Protein AF-A0A101P1C8-F1 (afdb_monomer)

pLDDT: mean 73.54, std 20.53, range [28.03, 95.31]

Sequence (196 aa):
MNGFVVVRLLGGAADAVAPPPSYRRLQDADPVLRLSMGPTPDGDDVVAEAGPVRRGRGPDRDVPGPATDEHFTADAEACFGRRLACADVLYARRPRSLAAAVRWLAEVRARQPACGLAAAPVADGGWLAVSGSTRGATSTVLAAAVPPDQPLLASCLHAWVVCGYSLAELEHVRPAGGGVMAAVPLAPGGGRPRGW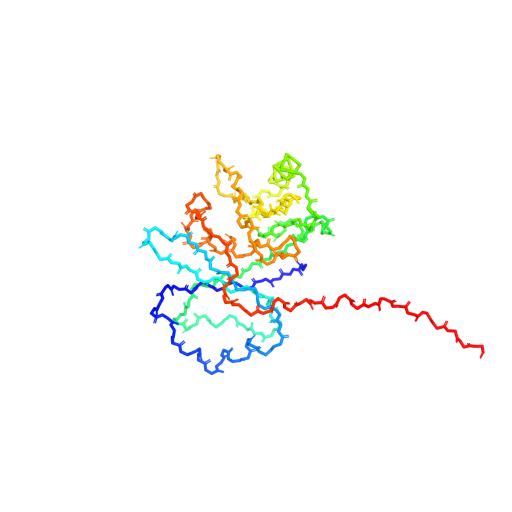

Solvent-accessible surface area (backbone atoms only — not comparable to full-atom values): 11580 Å² total; per-residue (Å²): 125,70,44,50,36,36,28,37,45,41,65,57,87,78,69,78,60,77,73,58,84,85,46,61,68,66,71,69,82,68,86,61,49,41,30,36,36,21,47,46,100,88,66,40,48,30,40,31,41,24,35,73,62,64,90,91,64,76,82,78,83,86,59,97,66,65,60,68,39,77,45,33,33,28,39,64,85,79,51,61,68,70,64,51,69,64,15,36,30,35,31,45,68,68,59,30,51,64,72,56,39,56,52,47,52,53,51,50,47,73,75,36,70,72,25,46,23,39,28,32,17,27,61,94,51,11,31,37,40,38,60,50,80,61,94,80,64,65,73,44,83,41,32,64,72,41,67,53,85,50,72,57,54,50,50,42,56,39,40,45,43,74,74,71,46,60,77,86,60,50,76,46,38,35,69,54,65,97,66,78,80,78,74,76,75,78,74,82,77,80,84,77,93,84,81,135

Foldseek 3Di:
DWAKKKKFKDWPDPPPPDPPPVCVVVVPDDDWFWKFWDDFPVGTTIIMTMDHDDPPDDPPVPDPGTQMDIFTEDAPVPDDDPSLQRGLEYEHQDAAAPVVQVVVQVVSCVVHLNHQKYKYAHPQAAMWMFGNDDDPTDTDGAARADDSRDSCVRVSVSSCVVVPTDPVRIPHIHGDDPDDDPPPPPPPDDDDDDDD

Radius of gyration: 17.71 Å; Cα contacts (8 Å, |Δi|>4): 358; chains: 1; bounding box: 67×38×44 Å

Secondary structure (DSSP, 8-state):
--EEEEEEEE-TTTT-PPPPTTTHHHHSSS--EEEEEE--TTS--EEEEEEEPPTT----TTS--S-EEEEEEEETTT--THHHHT-SEEE--S-B-HHHHHHHHHHHHHH-TT-SEEEEEBTTSSEEEEESSSTT---EEE-TTS-TT-THHHHHHHHHHHTT--TTS--EEEESSS--------PPP-------

Nearest PDB structures (foldseek):
  6whj-assembly1_B  TM=6.113E-01  e=3.132E-01  Giardia lamblia ATCC 50803
  3b1q-assembly2_D  TM=4.523E-01  e=4.498E-01  Burkholderia thailandensis E264
  2go8-assembly1_A-2  TM=3.402E-01  e=1.332E+00  Bacillus subtilis
  3pht-assembly1_B-2  TM=4.047E-01  e=3.496E+00  Helicobacter pylori
  2zho-assembly2_C  TM=3.792E-01  e=6.390E+00  Thermus thermophilus

Mean predicted aligned error: 11.51 Å

Organism: NCBI:txid67386

Structure (mmCIF, N/CA/C/O backbone):
data_AF-A0A101P1C8-F1
#
_entry.id   AF-A0A101P1C8-F1
#
loop_
_atom_site.group_PDB
_atom_site.id
_atom_site.type_symbol
_atom_site.label_atom_id
_atom_site.label_alt_id
_atom_site.label_comp_id
_atom_site.label_asym_id
_atom_site.label_entity_id
_atom_site.label_seq_id
_atom_site.pdbx_PDB_ins_code
_atom_site.Cartn_x
_atom_site.Cartn_y
_atom_site.Cartn_z
_atom_site.occupancy
_atom_site.B_iso_or_equiv
_atom_site.auth_seq_id
_atom_site.auth_comp_id
_atom_site.auth_asym_id
_atom_site.auth_atom_id
_atom_site.pdbx_PDB_model_num
ATOM 1 N N . MET A 1 1 ? -10.469 -5.599 -0.872 1.00 74.75 1 MET A N 1
ATOM 2 C CA . MET A 1 1 ? -10.040 -6.833 -1.548 1.00 74.75 1 MET A CA 1
ATOM 3 C C . MET A 1 1 ? -9.112 -7.589 -0.608 1.00 74.75 1 MET A C 1
ATOM 5 O O . MET A 1 1 ? -8.094 -7.038 -0.242 1.00 74.75 1 MET A O 1
ATOM 9 N N . ASN A 1 2 ? -9.450 -8.818 -0.213 1.00 85.38 2 ASN A N 1
ATOM 10 C CA . ASN A 1 2 ? -8.544 -9.680 0.558 1.00 85.38 2 ASN A CA 1
ATOM 11 C C . ASN A 1 2 ? -8.161 -10.866 -0.323 1.00 85.38 2 ASN A C 1
ATOM 13 O O . ASN A 1 2 ? -9.065 -11.490 -0.885 1.00 85.38 2 ASN A O 1
ATOM 17 N N . GLY A 1 3 ? -6.880 -11.197 -0.438 1.00 88.25 3 GLY A N 1
ATOM 18 C CA . GLY A 1 3 ? -6.452 -12.289 -1.309 1.00 88.25 3 GLY A CA 1
ATOM 19 C C . GLY A 1 3 ? -5.034 -12.140 -1.832 1.00 88.25 3 GLY A C 1
ATOM 20 O O . GLY A 1 3 ? -4.309 -11.235 -1.438 1.00 88.25 3 GLY A O 1
ATOM 21 N N . PHE A 1 4 ? -4.664 -13.042 -2.735 1.00 87.12 4 PHE A N 1
ATOM 22 C CA . PHE A 1 4 ? -3.403 -12.951 -3.456 1.00 87.12 4 PHE A CA 1
ATOM 23 C C . PHE A 1 4 ? -3.494 -11.894 -4.554 1.00 87.12 4 PHE A C 1
ATOM 25 O O . PHE A 1 4 ? -4.459 -11.868 -5.327 1.00 87.12 4 PHE A O 1
ATOM 32 N N . VAL A 1 5 ? -2.483 -11.038 -4.606 1.00 86.06 5 VAL A N 1
ATOM 33 C CA . VAL A 1 5 ? -2.289 -10.011 -5.625 1.00 86.06 5 VAL A CA 1
ATOM 34 C C . VAL A 1 5 ? -0.9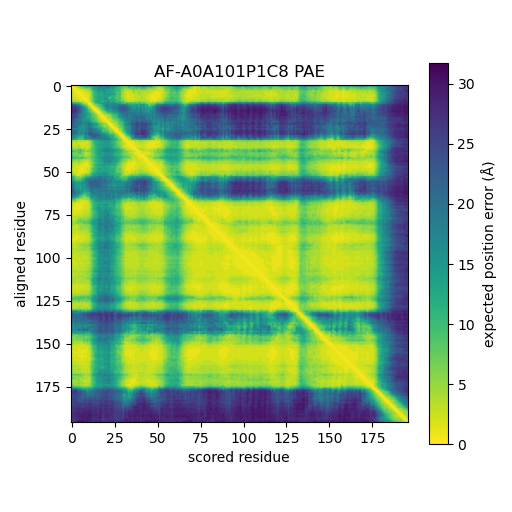78 -10.307 -6.330 1.00 86.06 5 VAL A C 1
ATOM 36 O O . VAL A 1 5 ? -0.010 -10.710 -5.693 1.00 86.06 5 VAL A O 1
ATOM 39 N N . VAL A 1 6 ? -0.973 -10.112 -7.644 1.00 86.25 6 VAL A N 1
ATOM 40 C CA . VAL A 1 6 ? 0.247 -10.076 -8.443 1.00 86.25 6 VAL A CA 1
ATOM 41 C C . VAL A 1 6 ? 0.485 -8.648 -8.889 1.00 86.25 6 VAL A C 1
ATOM 43 O O . VAL A 1 6 ? -0.435 -7.974 -9.366 1.00 86.25 6 VAL A O 1
ATOM 46 N N . VAL A 1 7 ? 1.727 -8.206 -8.739 1.00 85.25 7 VAL A N 1
ATOM 47 C CA . VAL A 1 7 ? 2.208 -6.916 -9.215 1.00 85.25 7 VAL A CA 1
ATOM 48 C C . VAL A 1 7 ? 3.355 -7.130 -10.182 1.00 85.25 7 VAL A C 1
ATOM 50 O O . VAL A 1 7 ? 4.226 -7.966 -9.958 1.00 85.25 7 VAL A O 1
ATOM 53 N N . ARG A 1 8 ? 3.350 -6.372 -11.275 1.00 84.44 8 ARG A N 1
ATOM 54 C CA . ARG A 1 8 ? 4.397 -6.402 -12.296 1.00 84.44 8 ARG A CA 1
ATOM 55 C C . ARG A 1 8 ? 5.006 -5.020 -12.421 1.00 84.44 8 ARG A C 1
ATOM 57 O O . ARG A 1 8 ? 4.263 -4.060 -12.613 1.00 84.44 8 ARG A O 1
ATOM 64 N N . LEU A 1 9 ? 6.327 -4.931 -12.316 1.00 82.94 9 LEU A N 1
ATOM 65 C CA . LEU A 1 9 ? 7.071 -3.688 -12.502 1.00 82.94 9 LEU A CA 1
ATOM 66 C C . LEU A 1 9 ? 7.690 -3.660 -13.901 1.00 82.94 9 LEU A C 1
ATOM 68 O O . LEU A 1 9 ? 8.476 -4.537 -14.251 1.00 82.94 9 LEU A O 1
ATOM 72 N N . LEU A 1 10 ? 7.316 -2.668 -14.705 1.00 83.12 10 LEU A N 1
ATOM 73 C CA . LEU A 1 10 ? 7.815 -2.461 -16.065 1.00 83.12 10 LEU A CA 1
ATOM 74 C C . LEU A 1 10 ? 8.813 -1.294 -16.060 1.00 83.12 10 LEU A C 1
ATOM 76 O O . LEU A 1 10 ? 8.458 -0.205 -15.602 1.00 83.12 10 LEU A O 1
ATOM 80 N N . GLY A 1 11 ? 10.036 -1.520 -16.551 1.00 75.06 11 GLY A N 1
ATOM 81 C CA . GLY A 1 11 ? 11.077 -0.490 -16.667 1.00 75.06 11 GLY A CA 1
ATOM 82 C C . GLY A 1 11 ? 10.821 0.511 -17.804 1.00 75.06 11 GLY A C 1
ATOM 83 O O . GLY A 1 11 ? 10.074 0.225 -18.744 1.00 75.06 11 GLY A O 1
ATOM 84 N N . GLY A 1 12 ? 11.432 1.697 -17.706 1.00 58.12 12 GLY A N 1
ATOM 85 C CA . GLY A 1 12 ? 11.262 2.820 -18.632 1.00 58.12 12 GLY A CA 1
ATOM 86 C C . GLY A 1 12 ? 11.572 2.497 -20.103 1.00 58.12 12 GLY A C 1
ATOM 87 O O . GLY A 1 12 ? 12.558 1.841 -20.415 1.00 58.12 12 GLY A O 1
ATOM 88 N N . ALA A 1 13 ? 10.695 2.990 -20.993 1.00 43.25 13 ALA A N 1
ATOM 89 C CA . ALA A 1 13 ? 10.713 3.087 -22.469 1.00 43.25 13 ALA A CA 1
ATOM 90 C C . ALA A 1 13 ? 11.111 1.873 -23.350 1.00 43.25 13 ALA A C 1
ATOM 92 O O . ALA A 1 13 ? 10.578 1.758 -24.455 1.00 43.25 13 ALA A O 1
ATOM 93 N N . ALA A 1 14 ? 11.994 0.970 -22.924 1.00 41.88 14 ALA A N 1
ATOM 94 C CA . ALA A 1 14 ? 12.541 -0.102 -23.761 1.00 41.88 14 ALA A CA 1
ATOM 95 C C . ALA A 1 14 ? 11.695 -1.390 -23.769 1.00 41.88 14 ALA A C 1
ATOM 97 O O . ALA A 1 14 ? 11.756 -2.149 -24.734 1.00 41.88 14 ALA A O 1
ATOM 98 N N . ASP A 1 15 ? 10.833 -1.593 -22.768 1.00 43.19 15 ASP A N 1
ATOM 99 C CA . ASP A 1 15 ? 9.991 -2.793 -22.646 1.00 43.19 15 ASP A CA 1
ATOM 100 C C . ASP A 1 15 ? 8.553 -2.593 -23.152 1.00 43.19 15 ASP A C 1
ATOM 102 O O . ASP A 1 15 ? 7.635 -3.340 -22.807 1.00 43.19 15 ASP A O 1
ATOM 106 N N . ALA A 1 16 ? 8.343 -1.647 -24.074 1.00 41.09 16 ALA A N 1
ATOM 107 C CA . ALA A 1 16 ? 7.135 -1.594 -24.904 1.00 41.09 16 ALA A CA 1
ATOM 108 C C . ALA A 1 16 ? 7.089 -2.732 -25.954 1.00 41.09 16 ALA A C 1
ATOM 110 O O . ALA A 1 16 ? 6.515 -2.580 -27.034 1.00 41.09 16 ALA A O 1
ATOM 111 N N . VAL A 1 17 ? 7.696 -3.886 -25.660 1.00 42.62 17 VAL A N 1
ATOM 112 C CA . VAL A 1 17 ? 7.515 -5.108 -26.438 1.00 42.62 17 VAL A CA 1
ATOM 113 C C . VAL A 1 17 ? 6.076 -5.553 -26.222 1.00 42.62 17 VAL A C 1
ATOM 115 O O . VAL A 1 17 ? 5.630 -5.754 -25.091 1.00 42.62 17 VAL A O 1
ATOM 118 N N . ALA A 1 18 ? 5.329 -5.667 -27.323 1.00 45.31 18 ALA A N 1
ATOM 119 C CA . ALA A 1 18 ? 3.959 -6.149 -27.295 1.00 45.31 18 ALA A CA 1
ATOM 120 C C . ALA A 1 18 ? 3.892 -7.427 -26.439 1.00 45.31 18 ALA A C 1
ATOM 122 O O . ALA A 1 18 ? 4.680 -8.352 -26.660 1.00 45.31 18 ALA A O 1
ATOM 123 N N . PRO A 1 19 ? 2.990 -7.484 -25.449 1.00 44.50 19 PRO A N 1
ATOM 124 C CA . PRO A 1 19 ? 2.979 -8.585 -24.506 1.00 44.50 19 PRO A CA 1
ATOM 125 C C . PRO A 1 19 ? 2.738 -9.907 -25.267 1.00 44.50 19 PRO A C 1
ATOM 127 O O . PRO A 1 19 ? 1.906 -9.930 -26.182 1.00 44.50 19 PRO A O 1
ATOM 130 N N . PRO A 1 20 ? 3.452 -11.005 -24.946 1.00 40.94 20 PRO A N 1
ATOM 131 C CA . PRO A 1 20 ? 3.346 -12.256 -25.698 1.00 40.94 20 PRO A CA 1
ATOM 132 C C . PRO A 1 20 ? 1.894 -12.770 -25.716 1.00 40.94 20 PRO A C 1
ATOM 134 O O . PRO A 1 20 ? 1.126 -12.468 -24.812 1.00 40.94 20 PRO A O 1
ATOM 137 N N . PRO A 1 21 ? 1.448 -13.562 -26.705 1.00 41.53 21 PRO A N 1
ATOM 138 C CA . PRO A 1 21 ? 0.030 -13.929 -26.857 1.00 41.53 21 PRO A CA 1
ATOM 139 C C . PRO A 1 21 ? -0.611 -14.627 -25.635 1.00 41.53 21 PRO A C 1
ATOM 141 O O . PRO A 1 21 ? -1.834 -14.619 -25.482 1.00 41.53 21 PRO A O 1
ATOM 144 N N . SER A 1 22 ? 0.189 -15.178 -24.716 1.00 43.88 22 SER A N 1
ATOM 145 C CA . SER A 1 22 ? -0.252 -15.690 -23.410 1.00 43.88 22 SER A CA 1
ATOM 146 C C . SER A 1 22 ? -0.662 -14.593 -22.404 1.00 43.88 22 SER A C 1
ATOM 148 O O . SER A 1 22 ? -1.289 -14.908 -21.392 1.00 43.88 22 SER A O 1
ATOM 150 N N . TYR A 1 23 ? -0.362 -13.320 -22.669 1.00 41.53 23 TYR A N 1
ATOM 151 C CA . TYR A 1 23 ? -0.661 -12.153 -21.828 1.00 41.53 23 TYR A CA 1
ATOM 152 C C . TYR A 1 23 ? -1.970 -11.445 -22.161 1.00 41.53 23 TYR A C 1
ATOM 154 O O . TYR A 1 23 ? -2.545 -10.797 -21.288 1.00 41.53 23 TYR A O 1
ATOM 162 N N . ARG A 1 24 ? -2.477 -11.576 -23.392 1.00 46.12 24 ARG A N 1
ATOM 163 C CA . ARG A 1 24 ? -3.749 -10.947 -23.791 1.00 46.12 24 ARG A CA 1
ATOM 164 C C . ARG A 1 24 ? -4.920 -11.399 -22.901 1.00 46.12 24 ARG A C 1
ATOM 166 O O . ARG A 1 24 ? -5.884 -10.675 -22.732 1.00 46.12 24 ARG A O 1
ATOM 173 N N . ARG A 1 25 ? -4.775 -12.548 -22.227 1.00 45.78 25 ARG A N 1
ATOM 174 C CA . ARG A 1 25 ? -5.761 -13.115 -21.289 1.00 45.78 25 ARG A CA 1
ATOM 175 C C . ARG A 1 25 ? -5.729 -12.536 -19.866 1.00 45.78 25 ARG A C 1
ATOM 177 O O . ARG A 1 25 ? -6.608 -12.874 -19.078 1.00 45.78 25 ARG A O 1
ATOM 184 N N . LEU A 1 26 ? -4.738 -11.705 -19.517 1.00 43.91 26 LEU A N 1
ATOM 185 C CA . LEU A 1 26 ? -4.775 -10.876 -18.298 1.00 43.91 26 LEU A CA 1
ATOM 186 C C . LEU A 1 26 ? -5.582 -9.587 -18.523 1.00 43.91 26 LEU A C 1
ATOM 188 O O . LEU A 1 26 ? -6.145 -9.058 -17.573 1.00 43.91 26 LEU A O 1
ATOM 192 N N . GLN A 1 27 ? -5.658 -9.109 -19.771 1.00 45.69 27 GLN A N 1
ATOM 193 C CA . GLN A 1 27 ? -6.418 -7.910 -20.149 1.00 45.69 27 GLN A CA 1
ATOM 194 C C . GLN A 1 27 ? -7.929 -8.158 -20.217 1.00 45.69 27 GLN A C 1
ATOM 196 O O . GLN A 1 27 ? -8.712 -7.218 -20.092 1.00 45.69 27 GLN A O 1
ATOM 201 N N . ASP A 1 28 ? -8.350 -9.414 -20.348 1.00 42.81 28 ASP A N 1
ATOM 202 C CA . ASP A 1 28 ? -9.763 -9.760 -20.367 1.00 42.81 28 ASP A CA 1
ATOM 203 C C . ASP A 1 28 ? -10.319 -9.825 -18.928 1.00 42.81 28 ASP A C 1
ATOM 205 O O . ASP A 1 28 ? -10.306 -10.865 -18.259 1.00 42.81 28 ASP A O 1
ATOM 209 N N . ALA A 1 29 ? -10.823 -8.664 -18.490 1.00 47.09 29 ALA A N 1
ATOM 210 C CA . ALA A 1 29 ? -11.954 -8.469 -17.572 1.00 47.09 29 ALA A CA 1
ATOM 211 C C . ALA A 1 29 ? -11.746 -8.368 -16.039 1.00 47.09 29 ALA A C 1
ATOM 213 O O . ALA A 1 29 ? -12.656 -8.745 -15.311 1.00 47.09 29 ALA A O 1
ATOM 214 N N . ASP A 1 30 ? -10.655 -7.794 -15.514 1.00 49.88 30 ASP A N 1
ATOM 215 C CA . ASP A 1 30 ? -10.612 -7.344 -14.100 1.00 49.88 30 ASP A CA 1
ATOM 216 C C . ASP A 1 30 ? -9.802 -6.043 -13.922 1.00 49.88 30 ASP A C 1
ATOM 218 O O . ASP A 1 30 ? -8.878 -5.798 -14.701 1.00 49.88 30 ASP A O 1
ATOM 222 N N . PRO A 1 31 ? -10.127 -5.186 -12.928 1.00 56.47 31 PRO A N 1
ATOM 223 C CA . PRO A 1 31 ? -9.513 -3.869 -12.789 1.00 56.47 31 PRO A CA 1
ATOM 224 C C . PRO A 1 31 ? -8.055 -3.998 -12.343 1.00 56.47 31 PRO A C 1
ATOM 226 O O . PRO A 1 31 ? -7.753 -4.212 -11.168 1.00 56.47 31 PRO A O 1
ATOM 229 N N . VAL A 1 32 ? -7.149 -3.847 -13.304 1.00 72.69 32 VAL A N 1
ATOM 230 C CA . VAL A 1 32 ? -5.719 -3.686 -13.054 1.00 72.69 32 VAL A CA 1
ATOM 231 C C . VAL A 1 32 ? -5.472 -2.232 -12.663 1.00 72.69 32 VAL A C 1
ATOM 233 O O . VAL A 1 32 ? -5.786 -1.319 -13.428 1.00 72.69 32 VAL A O 1
ATOM 236 N N . LEU A 1 33 ? -4.903 -1.997 -11.480 1.00 84.62 33 LEU A N 1
ATOM 237 C CA . LEU A 1 33 ? -4.372 -0.678 -11.148 1.00 84.62 33 LEU A CA 1
ATOM 238 C C . LEU A 1 33 ? -3.028 -0.513 -11.848 1.00 84.62 33 LEU A C 1
ATOM 240 O O . LEU A 1 33 ? -2.134 -1.327 -11.631 1.00 84.62 33 LEU A O 1
ATOM 244 N N . ARG A 1 34 ? -2.873 0.549 -12.642 1.00 87.81 34 ARG A N 1
ATOM 245 C CA . ARG A 1 34 ? -1.588 0.921 -13.242 1.00 87.81 34 ARG A CA 1
ATOM 246 C C . ARG A 1 34 ? -1.094 2.226 -12.631 1.00 87.81 34 ARG A C 1
ATOM 248 O O . ARG A 1 34 ? -1.801 3.231 -12.702 1.00 87.81 34 ARG A O 1
ATOM 255 N N . LEU A 1 35 ? 0.095 2.216 -12.034 1.00 87.44 35 LEU A N 1
ATOM 256 C CA . LEU A 1 35 ? 0.721 3.391 -11.421 1.00 87.44 35 LEU A CA 1
ATOM 257 C C . LEU A 1 35 ? 2.088 3.657 -12.047 1.00 87.44 35 LEU A C 1
ATOM 259 O O . LEU A 1 35 ? 2.870 2.728 -12.201 1.00 87.44 35 LEU A O 1
ATOM 263 N N . SER A 1 36 ? 2.377 4.918 -12.358 1.00 88.94 36 SER A N 1
ATOM 264 C CA . SER A 1 36 ? 3.737 5.416 -12.595 1.00 88.94 36 SER A CA 1
ATOM 265 C C . SER A 1 36 ? 4.337 5.766 -11.239 1.00 88.94 36 SER A C 1
ATOM 267 O O . SER A 1 36 ? 3.726 6.539 -10.490 1.00 88.94 36 SER A O 1
ATOM 269 N N . MET A 1 37 ? 5.489 5.187 -10.926 1.00 88.50 37 MET A N 1
ATOM 270 C CA . MET A 1 37 ? 6.207 5.333 -9.662 1.00 88.50 37 MET A CA 1
ATOM 271 C C . MET A 1 37 ? 7.661 5.664 -9.970 1.00 88.50 37 MET A C 1
ATOM 273 O O . MET A 1 37 ? 8.266 4.997 -10.807 1.00 88.50 37 MET A O 1
ATOM 277 N N . GLY A 1 38 ? 8.214 6.683 -9.327 1.00 86.25 38 GLY A N 1
ATOM 278 C CA . GLY A 1 38 ? 9.595 7.051 -9.593 1.00 86.25 38 GLY A CA 1
ATOM 279 C C . GLY A 1 38 ? 10.030 8.378 -8.980 1.00 86.25 38 GLY A C 1
ATOM 280 O O . GLY A 1 38 ? 9.270 8.962 -8.196 1.00 86.25 38 GLY A O 1
ATOM 281 N N . PRO A 1 39 ? 11.243 8.825 -9.355 1.00 85.00 39 PRO A N 1
ATOM 282 C CA . PRO A 1 39 ? 12.208 8.071 -10.168 1.00 85.00 39 PRO A CA 1
ATOM 283 C C . PRO A 1 39 ? 12.850 6.908 -9.386 1.00 85.00 39 PRO A C 1
ATOM 285 O O . PRO A 1 39 ? 12.852 6.882 -8.157 1.00 85.00 39 PRO A O 1
ATOM 288 N N . THR A 1 40 ? 13.378 5.915 -10.098 1.00 81.81 40 THR A N 1
ATOM 289 C CA . THR A 1 40 ? 14.328 4.939 -9.542 1.00 81.81 40 THR A CA 1
ATOM 290 C C . THR A 1 40 ? 15.691 5.603 -9.305 1.00 81.81 40 THR A C 1
ATOM 292 O O . THR A 1 40 ? 15.929 6.707 -9.801 1.00 81.81 40 THR A O 1
ATOM 295 N N . PRO A 1 41 ? 16.638 4.939 -8.614 1.00 77.81 41 PRO A N 1
ATOM 296 C CA . PRO A 1 41 ? 18.011 5.440 -8.498 1.00 77.81 41 PRO A CA 1
ATOM 297 C C . PRO A 1 41 ? 18.705 5.715 -9.845 1.00 77.81 41 PRO A C 1
ATOM 299 O O . PRO A 1 41 ? 19.588 6.568 -9.908 1.00 77.81 41 PRO A O 1
ATOM 302 N N . ASP A 1 42 ? 18.281 5.039 -10.918 1.00 81.62 42 ASP A N 1
ATOM 303 C CA . ASP A 1 42 ? 18.791 5.238 -12.282 1.00 81.62 42 ASP A CA 1
ATOM 304 C C . ASP A 1 42 ? 18.110 6.413 -13.019 1.00 81.62 42 ASP A C 1
ATOM 306 O O . ASP A 1 42 ? 18.495 6.759 -14.134 1.00 81.62 42 ASP A O 1
ATOM 310 N N . GLY A 1 43 ? 17.123 7.064 -12.392 1.00 82.06 43 GLY A N 1
ATOM 311 C CA . GLY A 1 43 ? 16.402 8.220 -12.932 1.00 82.06 43 GLY A CA 1
ATOM 312 C C . GLY A 1 43 ? 15.150 7.880 -13.746 1.00 82.06 43 GLY A C 1
ATOM 313 O O . GLY A 1 43 ? 14.494 8.792 -14.249 1.00 82.06 43 GLY A O 1
ATOM 314 N N . ASP A 1 44 ? 14.797 6.599 -13.863 1.00 84.44 44 ASP A N 1
ATOM 315 C CA . ASP A 1 44 ? 13.668 6.135 -14.672 1.00 84.44 44 ASP A CA 1
ATOM 316 C C . ASP A 1 44 ? 12.367 6.003 -13.867 1.00 84.44 44 ASP A C 1
ATOM 318 O O . ASP A 1 44 ? 12.361 5.648 -12.689 1.00 84.44 44 ASP A O 1
ATOM 322 N N . ASP A 1 45 ? 11.231 6.217 -14.532 1.00 85.81 45 ASP A N 1
ATOM 323 C CA . ASP A 1 45 ? 9.914 5.852 -14.003 1.00 85.81 45 ASP A CA 1
ATOM 324 C C . ASP A 1 45 ? 9.650 4.353 -14.212 1.00 85.81 45 ASP A C 1
ATOM 326 O O . ASP A 1 45 ? 9.890 3.801 -15.289 1.00 85.81 45 ASP A O 1
ATOM 330 N N . VAL A 1 46 ? 9.052 3.713 -13.208 1.00 86.81 46 VAL A N 1
ATOM 331 C CA . VAL A 1 46 ? 8.549 2.337 -13.282 1.00 86.81 46 VAL A CA 1
ATOM 332 C C . VAL A 1 46 ? 7.031 2.352 -13.346 1.00 86.81 46 VAL A C 1
ATOM 334 O O . VAL A 1 46 ? 6.360 3.054 -12.585 1.00 86.81 46 VAL A O 1
ATOM 337 N N . VAL A 1 47 ? 6.466 1.520 -14.218 1.00 88.25 47 VAL A N 1
ATOM 338 C CA . VAL A 1 47 ? 5.021 1.275 -14.236 1.00 88.25 47 VAL A CA 1
ATOM 339 C C . VAL A 1 47 ? 4.713 0.008 -13.446 1.00 88.25 47 VAL A C 1
ATOM 341 O O . VAL A 1 47 ? 5.103 -1.084 -13.851 1.00 88.25 47 VAL A O 1
ATOM 344 N N . ALA A 1 48 ? 3.981 0.144 -12.340 1.00 88.31 48 ALA A N 1
ATOM 345 C CA . ALA A 1 48 ? 3.422 -0.984 -11.603 1.00 88.31 48 ALA A CA 1
ATOM 346 C C . ALA A 1 48 ? 2.020 -1.326 -12.098 1.00 88.31 48 ALA A C 1
ATOM 348 O O . ALA A 1 48 ? 1.137 -0.469 -12.112 1.00 88.31 48 ALA A O 1
ATOM 349 N N . GLU A 1 49 ? 1.801 -2.593 -12.434 1.00 87.94 49 GLU A N 1
ATOM 350 C CA . GLU A 1 49 ? 0.491 -3.155 -12.758 1.00 87.94 49 GLU A CA 1
ATOM 351 C C . GLU A 1 49 ? 0.081 -4.149 -11.676 1.00 87.94 49 GLU A C 1
ATOM 353 O O . GLU A 1 49 ? 0.723 -5.185 -11.532 1.00 87.94 49 GLU A O 1
ATOM 358 N N . ALA A 1 50 ? -0.984 -3.856 -10.931 1.00 87.88 50 ALA A N 1
ATOM 359 C CA . ALA A 1 50 ? -1.472 -4.704 -9.846 1.00 87.88 50 ALA A CA 1
ATOM 360 C C . ALA A 1 50 ? -2.865 -5.263 -10.143 1.00 87.88 50 ALA A C 1
ATOM 362 O O . ALA A 1 50 ? -3.765 -4.521 -10.540 1.00 87.88 50 ALA A O 1
ATOM 363 N N . GLY A 1 51 ? -3.065 -6.555 -9.882 1.00 85.12 51 GLY A N 1
ATOM 364 C CA . GLY A 1 51 ? -4.359 -7.224 -10.024 1.00 85.12 51 GLY A CA 1
ATOM 365 C C . GLY A 1 51 ? -4.456 -8.521 -9.208 1.00 85.12 51 GLY A C 1
ATOM 366 O O . GLY A 1 51 ? -3.445 -9.031 -8.725 1.00 85.12 51 GLY A O 1
ATOM 367 N N . PRO A 1 52 ? -5.667 -9.068 -9.010 1.00 81.50 52 PRO A N 1
ATOM 368 C CA . PRO A 1 52 ? -5.857 -10.299 -8.245 1.00 81.50 52 PRO A CA 1
ATOM 369 C C . PRO A 1 52 ? -5.277 -11.527 -8.965 1.00 81.50 52 PRO A C 1
ATOM 371 O O . PRO A 1 52 ? -5.375 -11.651 -10.188 1.00 81.50 52 PRO A O 1
ATOM 374 N N . VAL A 1 53 ? -4.750 -12.492 -8.203 1.00 76.31 53 VAL A N 1
ATOM 375 C CA . VAL A 1 53 ? -4.342 -13.797 -8.753 1.00 76.31 53 VAL A CA 1
ATOM 376 C C . VAL A 1 53 ? -5.574 -14.609 -9.147 1.00 76.31 53 VAL A C 1
ATOM 378 O O . VAL A 1 53 ? -6.436 -14.915 -8.317 1.00 76.31 53 VAL A O 1
ATOM 381 N N . ARG A 1 54 ? -5.646 -15.023 -10.417 1.00 66.19 54 ARG A N 1
ATOM 382 C CA . ARG A 1 54 ? -6.673 -15.961 -10.892 1.00 66.19 54 ARG A CA 1
ATOM 383 C C . ARG A 1 54 ? -6.292 -17.392 -10.511 1.00 66.19 54 ARG A C 1
ATOM 385 O O . ARG A 1 54 ? -5.226 -17.883 -10.877 1.00 66.19 54 ARG A O 1
ATOM 392 N N . ARG A 1 55 ? -7.189 -18.090 -9.806 1.00 50.44 55 ARG A N 1
ATOM 393 C CA . ARG A 1 55 ? -7.025 -19.522 -9.499 1.00 50.44 55 ARG A CA 1
ATOM 394 C C . ARG A 1 55 ? -6.926 -20.328 -10.800 1.00 50.44 55 ARG A C 1
ATOM 396 O O . ARG A 1 55 ? -7.772 -20.175 -11.673 1.00 50.44 55 ARG A O 1
ATOM 403 N N . GLY A 1 56 ? -5.928 -21.208 -10.893 1.00 48.22 56 GLY A N 1
ATOM 404 C CA . GLY A 1 56 ? -5.750 -22.135 -12.022 1.00 48.22 56 GLY A CA 1
ATOM 405 C C . GLY A 1 56 ? -4.624 -21.782 -12.996 1.00 48.22 56 GLY A C 1
ATOM 406 O O . GLY A 1 56 ? -4.402 -22.529 -13.944 1.00 48.22 56 GLY A O 1
ATOM 407 N N . ARG A 1 57 ? -3.885 -20.690 -12.764 1.00 48.94 57 ARG A N 1
ATOM 408 C CA . ARG A 1 57 ? -2.663 -20.376 -13.511 1.00 48.94 57 ARG A CA 1
ATOM 409 C C . ARG A 1 57 ? -1.460 -20.537 -12.588 1.00 48.94 57 ARG A C 1
ATOM 411 O O . ARG A 1 57 ? -1.352 -19.818 -11.602 1.00 48.94 57 ARG A O 1
ATOM 418 N N . GLY A 1 58 ? -0.608 -21.519 -12.873 1.00 46.22 58 GLY A N 1
ATOM 419 C CA . GLY A 1 58 ? 0.681 -21.646 -12.195 1.00 46.22 58 GLY A CA 1
ATOM 420 C C . GLY A 1 58 ? 1.602 -20.476 -12.563 1.00 46.22 58 GLY A C 1
ATOM 421 O O . GLY A 1 58 ? 1.392 -19.858 -13.612 1.00 46.22 58 GLY A O 1
ATOM 422 N N . PRO A 1 59 ? 2.599 -20.158 -11.724 1.00 46.81 59 PRO A N 1
ATOM 423 C CA . PRO A 1 59 ? 3.598 -19.159 -12.067 1.00 46.81 59 PRO A CA 1
ATOM 424 C C . PRO A 1 59 ? 4.343 -19.634 -13.317 1.00 46.81 59 PRO A C 1
ATOM 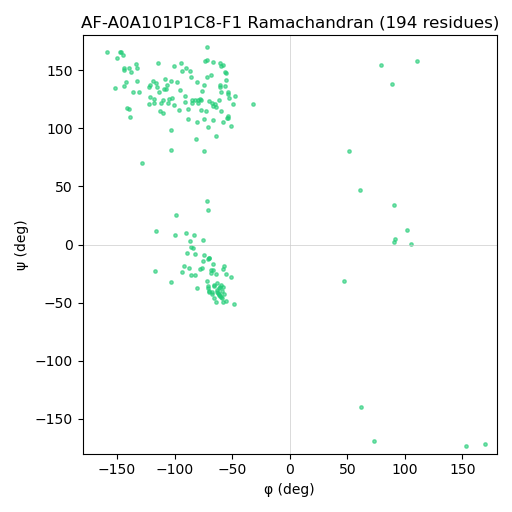426 O O . PRO A 1 59 ? 4.874 -20.745 -13.341 1.00 46.81 59 PRO A O 1
ATOM 429 N N . ASP A 1 60 ? 4.353 -18.809 -14.359 1.00 49.59 60 ASP A N 1
ATOM 430 C CA . ASP A 1 60 ? 5.146 -19.043 -15.566 1.00 49.59 60 ASP A CA 1
ATOM 431 C C . ASP A 1 60 ? 6.605 -18.726 -15.193 1.00 49.59 60 ASP A C 1
ATOM 433 O O . ASP A 1 60 ? 7.069 -17.598 -15.336 1.00 49.59 60 ASP A O 1
ATOM 437 N N . ARG A 1 61 ? 7.279 -19.683 -14.538 1.00 49.38 61 ARG A N 1
ATOM 438 C CA . ARG A 1 61 ? 8.599 -19.484 -13.906 1.00 49.38 61 ARG A CA 1
ATOM 439 C C . ARG A 1 61 ? 9.758 -19.394 -14.903 1.00 49.38 61 ARG A C 1
ATOM 441 O O . ARG A 1 61 ? 10.853 -19.028 -14.494 1.00 49.38 61 ARG A O 1
ATOM 448 N N . ASP A 1 62 ? 9.508 -19.676 -16.180 1.00 44.09 62 ASP A N 1
ATOM 449 C CA . ASP A 1 62 ? 10.562 -19.923 -17.171 1.00 44.09 62 ASP A CA 1
ATOM 450 C C . ASP A 1 62 ? 10.613 -18.895 -18.316 1.00 44.09 62 ASP A C 1
ATOM 452 O O . ASP A 1 62 ? 11.321 -19.099 -19.303 1.00 44.09 62 ASP A O 1
ATOM 456 N N . VAL A 1 63 ? 9.904 -17.766 -18.208 1.00 44.62 63 VAL A N 1
ATOM 457 C CA . VAL A 1 63 ? 10.003 -16.674 -19.191 1.00 44.62 63 VAL A CA 1
ATOM 458 C C . VAL A 1 63 ? 10.805 -15.522 -18.581 1.00 44.62 63 VAL A C 1
ATOM 460 O O . VAL A 1 63 ? 10.369 -14.984 -17.562 1.00 44.62 63 VAL A O 1
ATOM 463 N N . PRO A 1 64 ? 11.932 -15.092 -19.188 1.00 43.44 64 PRO A N 1
ATOM 464 C CA . PRO A 1 64 ? 12.556 -13.817 -18.856 1.00 43.44 64 PRO A CA 1
ATOM 465 C C . PRO A 1 64 ? 11.501 -12.724 -19.021 1.00 43.44 64 PRO A C 1
ATOM 467 O O . PRO A 1 64 ? 11.024 -12.454 -20.124 1.00 43.44 64 PRO A O 1
ATOM 470 N N . GLY A 1 65 ? 11.061 -12.172 -17.902 1.00 53.97 65 GLY A N 1
ATOM 471 C CA . GLY A 1 65 ? 9.934 -11.265 -17.840 1.00 53.97 65 GLY A CA 1
ATOM 472 C C . GLY A 1 65 ? 10.135 -10.246 -16.729 1.00 53.97 65 GLY A C 1
ATOM 473 O O . GLY A 1 65 ? 11.017 -10.418 -15.886 1.00 53.97 65 GLY A O 1
ATOM 474 N N . PRO A 1 66 ? 9.334 -9.173 -16.731 1.00 62.25 66 PRO A N 1
ATOM 475 C CA . PRO A 1 66 ? 9.443 -8.117 -15.735 1.00 62.25 66 PRO A CA 1
ATOM 476 C C . PRO A 1 66 ? 9.310 -8.675 -14.319 1.00 62.25 66 PRO A C 1
ATOM 478 O O . PRO A 1 66 ? 8.578 -9.649 -14.094 1.00 62.25 66 PRO A O 1
ATOM 481 N N . ALA A 1 67 ? 9.993 -8.027 -13.371 1.00 69.50 67 ALA A N 1
ATOM 482 C CA . ALA A 1 67 ? 9.937 -8.384 -11.961 1.00 69.50 67 ALA A CA 1
ATOM 483 C C . ALA A 1 67 ? 8.471 -8.516 -11.521 1.00 69.50 67 ALA A C 1
ATOM 485 O O . ALA A 1 67 ? 7.664 -7.594 -11.687 1.00 69.50 67 ALA A O 1
ATOM 486 N N . THR A 1 68 ? 8.126 -9.711 -11.044 1.00 78.94 68 THR A N 1
ATOM 487 C CA . THR A 1 68 ? 6.769 -10.080 -10.647 1.00 78.94 68 THR A CA 1
ATOM 488 C C . THR A 1 68 ? 6.772 -10.409 -9.162 1.00 78.94 68 THR A C 1
ATOM 490 O O . THR A 1 68 ? 7.540 -11.262 -8.721 1.00 78.94 68 THR A O 1
ATOM 493 N N . ASP A 1 69 ? 5.909 -9.730 -8.416 1.00 86.00 69 ASP A N 1
ATOM 494 C CA . ASP A 1 69 ? 5.696 -9.902 -6.980 1.00 86.00 69 ASP A CA 1
ATOM 495 C C . ASP A 1 69 ? 4.321 -10.547 -6.766 1.00 86.00 69 ASP A C 1
ATOM 497 O O . ASP A 1 69 ? 3.319 -10.049 -7.286 1.00 86.00 69 ASP A O 1
ATOM 501 N N . GLU A 1 70 ? 4.274 -11.681 -6.066 1.00 89.19 70 GLU A N 1
ATOM 502 C CA . GLU A 1 70 ? 3.034 -12.351 -5.660 1.00 89.19 70 GLU A CA 1
ATOM 503 C C . GLU A 1 70 ? 2.974 -12.392 -4.137 1.00 89.19 70 GLU A C 1
ATOM 505 O O . GLU A 1 70 ? 3.837 -12.982 -3.487 1.00 89.19 70 GLU A O 1
ATOM 510 N N . HIS A 1 71 ? 1.919 -11.811 -3.570 1.00 91.12 71 HIS A N 1
ATOM 511 C CA . HIS A 1 71 ? 1.790 -11.660 -2.123 1.00 91.12 71 HIS A CA 1
ATOM 512 C C . HIS A 1 71 ? 0.335 -11.679 -1.664 1.00 91.12 71 HIS A C 1
ATOM 514 O O . HIS A 1 71 ? -0.603 -11.446 -2.433 1.00 91.12 71 HIS A O 1
ATOM 520 N N . PHE A 1 72 ? 0.126 -11.951 -0.379 1.00 92.88 72 PHE A N 1
ATOM 521 C CA . PHE A 1 72 ? -1.183 -11.917 0.253 1.00 92.88 72 PHE A CA 1
ATOM 522 C C . PHE A 1 72 ? -1.474 -10.531 0.840 1.00 92.88 72 PHE A C 1
ATOM 524 O O . PHE A 1 72 ? -0.762 -10.036 1.716 1.00 92.88 72 PHE A O 1
ATOM 531 N N . THR A 1 73 ? -2.572 -9.914 0.394 1.00 94.31 73 THR A N 1
ATOM 532 C CA . THR A 1 73 ? -3.062 -8.634 0.916 1.00 94.31 73 THR A CA 1
ATOM 533 C C . THR A 1 73 ? -4.334 -8.794 1.748 1.00 94.31 73 THR A C 1
ATOM 535 O O . THR A 1 73 ? -5.227 -9.587 1.419 1.00 94.31 73 THR A O 1
ATOM 538 N N . ALA A 1 74 ? -4.445 -8.011 2.823 1.00 94.38 74 ALA A N 1
ATOM 539 C CA . ALA A 1 74 ? -5.616 -7.999 3.686 1.00 94.38 74 ALA A CA 1
ATOM 540 C C . ALA A 1 74 ? -5.985 -6.598 4.201 1.00 94.38 74 ALA A C 1
ATOM 542 O O . ALA A 1 74 ? -5.147 -5.812 4.640 1.00 94.38 74 ALA A O 1
ATOM 543 N N . ASP A 1 75 ? -7.290 -6.337 4.224 1.00 94.00 75 ASP A N 1
ATOM 544 C CA . ASP A 1 75 ? -7.925 -5.243 4.946 1.00 94.00 75 ASP A CA 1
ATOM 545 C C . ASP A 1 75 ? -7.767 -5.463 6.451 1.00 94.00 75 ASP A C 1
ATOM 547 O O . ASP A 1 75 ? -8.428 -6.324 7.036 1.00 94.00 75 ASP A O 1
ATOM 551 N N . ALA A 1 76 ? -6.914 -4.675 7.092 1.00 93.81 76 ALA A N 1
ATOM 552 C CA . ALA A 1 76 ? -6.650 -4.793 8.520 1.00 93.81 76 ALA A CA 1
ATOM 553 C C . ALA A 1 76 ? -7.833 -4.351 9.405 1.00 93.81 76 ALA A C 1
ATOM 555 O O . ALA A 1 76 ? -7.824 -4.625 10.603 1.00 93.81 76 ALA A O 1
ATOM 556 N N . GLU A 1 77 ? -8.857 -3.694 8.848 1.00 91.44 77 GLU A N 1
ATOM 557 C CA . GLU A 1 77 ? -10.072 -3.313 9.578 1.00 91.44 77 GLU A CA 1
ATOM 558 C C . GLU A 1 77 ? -11.178 -4.377 9.479 1.00 91.44 77 GLU A C 1
ATOM 560 O O . GLU A 1 77 ? -12.096 -4.380 10.300 1.00 91.44 77 GLU A O 1
ATOM 565 N N . ALA A 1 78 ? -11.100 -5.280 8.494 1.00 90.19 78 ALA A N 1
ATOM 566 C CA . ALA A 1 78 ? -12.121 -6.301 8.239 1.00 90.19 78 ALA A CA 1
ATOM 567 C C . ALA A 1 78 ? -11.623 -7.750 8.406 1.00 90.19 78 ALA A C 1
ATOM 569 O O . ALA A 1 78 ? -12.433 -8.657 8.611 1.00 90.19 78 ALA A O 1
ATOM 570 N N . CYS A 1 79 ? -10.314 -7.999 8.305 1.00 90.56 79 CYS A N 1
ATOM 571 C CA . CYS A 1 79 ? -9.717 -9.321 8.496 1.00 90.56 79 CYS A CA 1
ATOM 572 C C . CYS A 1 79 ? -9.325 -9.583 9.952 1.00 90.56 79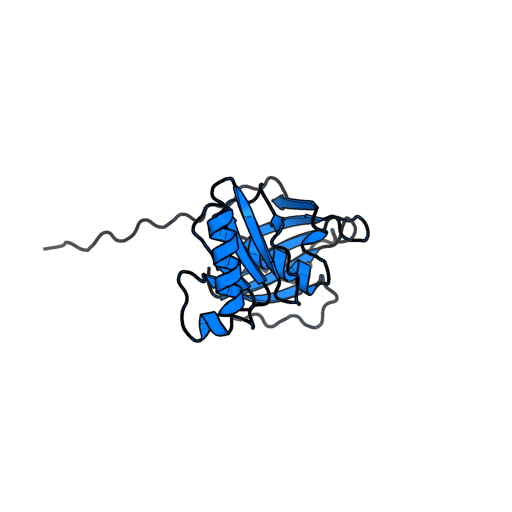 CYS A C 1
ATOM 574 O O . CYS A 1 79 ? -8.965 -8.686 10.707 1.00 90.56 79 CYS A O 1
ATOM 576 N N . PHE A 1 80 ? -9.334 -10.862 10.329 1.00 88.06 80 PHE A N 1
ATOM 577 C CA . PHE A 1 80 ? -8.959 -11.331 11.660 1.00 88.06 80 PHE A CA 1
ATOM 578 C C . PHE A 1 80 ? -8.282 -12.707 11.599 1.00 88.06 80 PHE A C 1
ATOM 580 O O . PHE A 1 80 ? -8.342 -13.420 10.590 1.00 88.06 80 PHE A O 1
ATOM 587 N N . GLY A 1 81 ? -7.635 -13.089 12.702 1.00 89.81 81 GLY A N 1
ATOM 588 C CA . GLY A 1 81 ? -7.022 -14.405 12.878 1.00 89.81 81 GLY A CA 1
ATOM 589 C C . GLY A 1 81 ? -5.901 -14.693 11.876 1.00 89.81 81 GLY A C 1
ATOM 590 O O . GLY A 1 81 ? -5.100 -13.820 11.550 1.00 89.81 81 GLY A O 1
ATOM 591 N N . ARG A 1 82 ? -5.851 -15.935 11.373 1.00 87.25 82 ARG A N 1
ATOM 592 C CA . ARG A 1 82 ? -4.751 -16.419 10.517 1.00 87.25 82 ARG A CA 1
ATOM 593 C C . ARG A 1 82 ? -4.550 -15.595 9.246 1.00 87.25 82 ARG A C 1
ATOM 595 O O . ARG A 1 82 ? -3.418 -15.388 8.847 1.00 87.25 82 ARG A O 1
ATOM 602 N N . ARG A 1 83 ? -5.627 -15.101 8.624 1.00 87.44 83 ARG A N 1
ATOM 603 C CA . ARG A 1 83 ? -5.513 -14.289 7.399 1.00 87.44 83 ARG A CA 1
ATOM 604 C C . ARG A 1 83 ? -4.766 -12.984 7.651 1.00 87.44 83 ARG A C 1
ATOM 606 O O . ARG A 1 83 ? -3.980 -12.578 6.815 1.00 87.44 83 ARG A O 1
ATOM 613 N N . LEU A 1 84 ? -5.000 -12.354 8.800 1.00 91.06 84 LEU A N 1
ATOM 614 C CA . LEU A 1 84 ? -4.297 -11.131 9.174 1.00 91.06 84 LEU A CA 1
ATOM 615 C C . LEU A 1 84 ? -2.821 -11.416 9.492 1.00 91.06 84 LEU A C 1
ATOM 617 O O . LEU A 1 84 ? -1.952 -10.674 9.058 1.00 91.06 84 LEU A O 1
ATOM 621 N N . ALA A 1 85 ? -2.552 -12.520 10.196 1.00 89.62 85 ALA A N 1
ATOM 622 C CA . ALA A 1 85 ? -1.200 -12.920 10.594 1.00 89.62 85 ALA A CA 1
ATOM 623 C C . ALA A 1 85 ? -0.300 -13.354 9.422 1.00 89.62 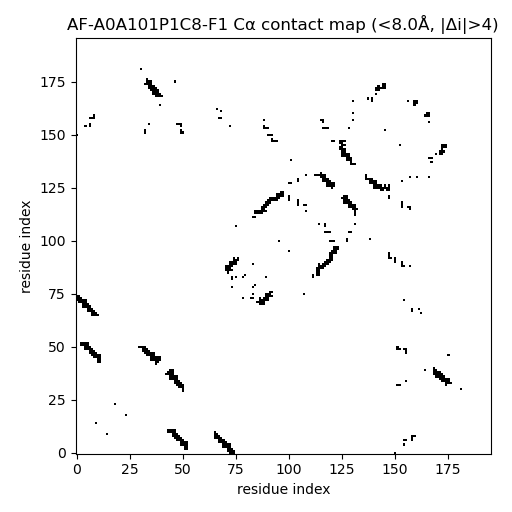85 ALA A C 1
ATOM 625 O O . ALA A 1 85 ? 0.919 -13.300 9.542 1.00 89.62 85 ALA A O 1
ATOM 626 N N . CYS A 1 86 ? -0.891 -13.808 8.314 1.00 90.62 86 CYS A N 1
ATOM 627 C CA . CYS A 1 86 ? -0.173 -14.252 7.117 1.00 90.62 86 CYS A CA 1
ATOM 628 C C . CYS A 1 86 ? -0.132 -13.196 6.003 1.00 90.62 86 CYS A C 1
ATOM 630 O O . CYS A 1 86 ? 0.235 -13.534 4.885 1.00 90.62 86 CYS A O 1
ATOM 632 N N . ALA A 1 87 ? -0.577 -11.964 6.259 1.00 94.06 87 ALA A N 1
ATOM 633 C CA . ALA A 1 87 ? -0.572 -10.923 5.242 1.00 94.06 87 ALA A CA 1
ATOM 634 C C . ALA A 1 87 ? 0.792 -10.262 5.110 1.00 94.06 87 ALA A C 1
ATOM 636 O O . ALA A 1 87 ? 1.311 -9.690 6.068 1.00 94.06 87 ALA A O 1
ATOM 637 N N . ASP A 1 88 ? 1.311 -10.291 3.887 1.00 94.56 88 ASP A N 1
ATOM 638 C CA . ASP A 1 88 ? 2.488 -9.536 3.476 1.00 94.56 88 ASP A CA 1
ATOM 639 C C . ASP A 1 88 ? 2.149 -8.041 3.409 1.00 94.56 88 ASP A C 1
ATOM 641 O O . ASP A 1 88 ? 2.939 -7.191 3.823 1.00 94.56 88 ASP A O 1
ATOM 645 N N . VAL A 1 89 ? 0.931 -7.723 2.949 1.00 95.25 89 VAL A N 1
ATOM 646 C CA . VAL A 1 89 ? 0.436 -6.351 2.808 1.00 95.25 89 VAL A CA 1
ATOM 647 C C . VAL A 1 89 ? -0.836 -6.136 3.613 1.00 95.25 89 VAL A C 1
ATOM 649 O O . VAL A 1 89 ? -1.872 -6.751 3.346 1.00 95.25 89 VAL A O 1
ATOM 652 N N . LEU A 1 90 ? -0.794 -5.188 4.545 1.00 95.31 90 LEU A N 1
ATOM 653 C CA . LEU A 1 90 ? -1.959 -4.741 5.299 1.00 95.31 90 LEU A CA 1
ATOM 654 C C . LEU A 1 90 ? -2.398 -3.358 4.842 1.00 95.31 90 LEU A C 1
ATOM 656 O O . LEU A 1 90 ? -1.594 -2.440 4.727 1.00 95.31 90 LEU A O 1
ATOM 660 N N . TYR A 1 91 ? -3.691 -3.168 4.624 1.00 94.38 91 TYR A N 1
ATOM 661 C CA . TYR A 1 91 ? -4.203 -1.850 4.270 1.00 94.38 91 TYR A CA 1
ATOM 662 C C . TYR A 1 91 ? -5.445 -1.485 5.074 1.00 94.38 91 TYR A C 1
ATOM 664 O O . TYR A 1 91 ? -6.180 -2.344 5.561 1.00 94.38 91 TYR A O 1
ATOM 672 N N . ALA A 1 92 ? -5.674 -0.186 5.219 1.00 94.00 92 ALA A N 1
ATOM 673 C CA . ALA A 1 92 ? -6.930 0.364 5.700 1.00 94.00 92 ALA A CA 1
ATOM 674 C C . ALA A 1 92 ? -7.789 0.867 4.545 1.00 94.00 92 ALA A C 1
ATOM 676 O O . ALA A 1 92 ? -7.270 1.283 3.513 1.00 94.00 92 ALA A O 1
ATOM 677 N N . ARG A 1 93 ? -9.108 0.891 4.746 1.00 89.56 93 ARG A N 1
ATOM 678 C CA . ARG A 1 93 ? -10.041 1.442 3.756 1.00 89.56 93 ARG A CA 1
ATOM 679 C C . ARG A 1 93 ? -10.547 2.821 4.111 1.00 89.56 93 ARG A C 1
ATOM 681 O O . ARG A 1 93 ? -10.897 3.586 3.222 1.00 89.56 93 ARG A O 1
ATOM 688 N N . ARG A 1 94 ? -10.682 3.109 5.404 1.00 90.50 94 ARG A N 1
ATOM 689 C CA . ARG A 1 94 ? -11.296 4.359 5.849 1.00 90.50 94 ARG A CA 1
ATOM 690 C C . ARG A 1 94 ? -10.258 5.478 5.885 1.00 90.50 94 ARG A C 1
ATOM 692 O O . ARG A 1 94 ? -9.288 5.341 6.640 1.00 90.50 94 ARG A O 1
ATOM 699 N N . PRO A 1 95 ? -10.472 6.581 5.138 1.00 91.31 95 PRO A N 1
ATOM 700 C CA . PRO A 1 95 ? -9.668 7.783 5.290 1.00 91.31 95 PRO A CA 1
ATOM 701 C C . PRO A 1 95 ? -9.703 8.263 6.735 1.00 91.31 95 PRO A C 1
ATOM 703 O O . PRO A 1 95 ? -10.735 8.194 7.409 1.00 91.31 95 PRO A O 1
ATOM 706 N N . ARG A 1 96 ? -8.566 8.746 7.218 1.00 92.12 96 ARG A N 1
ATOM 707 C CA . ARG A 1 96 ? -8.412 9.250 8.585 1.00 92.12 96 ARG A CA 1
ATOM 708 C C . ARG A 1 96 ? -7.445 10.423 8.607 1.00 92.12 96 ARG A C 1
ATOM 710 O O . ARG A 1 96 ? -6.696 10.618 7.656 1.00 92.12 96 ARG A O 1
ATOM 717 N N . SER A 1 97 ? -7.450 11.214 9.675 1.00 92.75 97 SER A N 1
ATOM 718 C CA . SER A 1 97 ? -6.482 12.309 9.799 1.00 92.75 97 SER A CA 1
ATOM 719 C C . SER A 1 97 ? -5.046 11.778 9.767 1.00 92.75 97 SER A C 1
ATOM 721 O O . SER A 1 97 ? -4.793 10.642 10.180 1.00 92.75 97 SER A O 1
ATOM 723 N N . LEU A 1 98 ? -4.098 12.610 9.328 1.00 89.56 98 LEU A N 1
ATOM 724 C CA . LEU A 1 98 ? -2.669 12.275 9.268 1.00 89.56 98 LEU A CA 1
ATOM 725 C C . LEU A 1 98 ? -2.174 11.650 10.585 1.00 89.56 98 LEU A C 1
ATOM 727 O O . LEU A 1 98 ? -1.635 10.546 10.596 1.00 89.56 98 LEU A O 1
ATOM 731 N N . ALA A 1 99 ? -2.456 12.300 11.718 1.00 90.94 99 ALA A N 1
ATOM 732 C CA . ALA A 1 99 ? -2.072 11.800 13.038 1.00 90.94 99 ALA A CA 1
ATOM 733 C C . ALA A 1 99 ? -2.715 10.442 13.378 1.00 90.94 99 ALA A C 1
ATOM 735 O O . ALA A 1 99 ? -2.078 9.589 13.996 1.00 90.94 99 ALA A O 1
ATOM 736 N N . ALA A 1 100 ? -3.971 10.217 12.980 1.00 93.88 100 ALA A N 1
ATOM 737 C CA . ALA A 1 100 ? -4.640 8.938 13.196 1.00 93.88 100 ALA A CA 1
ATOM 738 C C . ALA A 1 100 ? -4.071 7.831 12.298 1.00 93.88 100 ALA A C 1
ATOM 740 O O . ALA A 1 100 ? -3.961 6.694 12.750 1.00 93.88 100 ALA A O 1
ATOM 741 N N . ALA A 1 101 ? -3.681 8.144 11.062 1.00 92.31 101 ALA A N 1
ATOM 742 C CA . ALA A 1 101 ? -3.022 7.195 10.173 1.00 92.31 101 ALA A CA 1
ATOM 743 C C . ALA A 1 101 ? -1.626 6.809 10.657 1.00 92.31 101 ALA A C 1
ATOM 745 O O . ALA A 1 101 ? -1.325 5.620 10.685 1.00 92.31 101 ALA A O 1
ATOM 746 N N . VAL A 1 102 ? -0.825 7.765 11.131 1.00 91.38 102 VAL A N 1
ATOM 747 C CA . VAL A 1 102 ? 0.482 7.474 11.743 1.00 91.38 102 VAL A CA 1
ATOM 748 C C . VAL A 1 102 ? 0.330 6.538 12.945 1.00 91.38 102 VAL A C 1
ATOM 750 O O . VAL A 1 102 ? 0.996 5.506 13.010 1.00 91.38 102 VAL A O 1
ATOM 753 N N . ARG A 1 103 ? -0.590 6.846 13.873 1.00 92.75 103 ARG A N 1
ATOM 754 C CA . ARG A 1 103 ? -0.857 5.966 15.026 1.00 92.75 103 ARG A CA 1
ATOM 755 C C . ARG A 1 103 ? -1.314 4.577 14.590 1.00 92.75 103 ARG A C 1
ATOM 757 O O . ARG A 1 103 ? -0.806 3.583 15.094 1.00 92.75 103 ARG A O 1
ATOM 764 N N . TRP A 1 104 ? -2.231 4.510 13.629 1.00 94.31 104 TRP A N 1
ATOM 765 C CA . TRP A 1 104 ? -2.735 3.242 13.112 1.00 94.31 104 TRP A CA 1
ATOM 766 C C . TRP A 1 104 ? -1.623 2.389 12.488 1.00 94.31 104 TRP A C 1
ATOM 768 O O . TRP A 1 104 ? -1.538 1.200 12.781 1.00 94.31 104 TRP A O 1
ATOM 778 N N . LEU A 1 105 ? -0.738 2.986 11.683 1.00 92.19 105 LEU A N 1
ATOM 779 C CA . LEU A 1 105 ? 0.396 2.279 11.081 1.00 92.19 105 LEU A CA 1
ATOM 780 C C . LEU A 1 105 ? 1.355 1.743 12.150 1.00 92.19 105 LEU A C 1
ATOM 782 O O . LEU A 1 105 ? 1.781 0.592 12.062 1.00 92.19 105 LEU A O 1
ATOM 786 N N . ALA A 1 106 ? 1.639 2.534 13.188 1.00 90.25 106 ALA A N 1
ATOM 787 C CA . ALA A 1 106 ? 2.456 2.092 14.316 1.00 90.25 106 ALA A CA 1
ATOM 788 C C . ALA A 1 106 ? 1.820 0.901 15.061 1.00 90.25 106 ALA A C 1
ATOM 790 O O . ALA A 1 106 ? 2.505 -0.074 15.370 1.00 90.25 106 ALA A O 1
ATOM 791 N N . GLU A 1 107 ? 0.507 0.937 15.303 1.00 92.19 107 GLU A N 1
ATOM 792 C CA . GLU A 1 107 ? -0.227 -0.161 15.945 1.00 92.19 107 GLU A CA 1
ATOM 793 C C . GLU A 1 107 ? -0.250 -1.433 15.093 1.00 92.19 107 GLU A C 1
ATOM 795 O O . GLU A 1 107 ? 0.002 -2.526 15.607 1.00 92.19 107 GLU A O 1
ATOM 800 N N . VAL A 1 108 ? -0.536 -1.307 13.793 1.00 91.69 108 VAL A N 1
ATOM 801 C CA . VAL A 1 108 ? -0.512 -2.434 12.851 1.00 91.69 108 VAL A CA 1
ATOM 802 C C . VAL A 1 108 ? 0.870 -3.066 12.838 1.00 91.69 108 VAL A C 1
ATOM 804 O O . VAL A 1 108 ? 0.9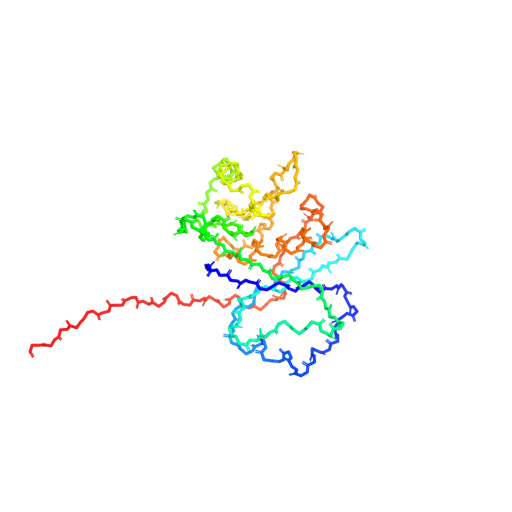85 -4.281 12.976 1.00 91.69 108 VAL A O 1
ATOM 807 N N . ARG A 1 109 ? 1.921 -2.247 12.767 1.00 87.62 109 ARG A N 1
ATOM 808 C CA . ARG A 1 109 ? 3.301 -2.723 12.754 1.00 87.62 109 ARG A CA 1
ATOM 809 C C . ARG A 1 109 ? 3.684 -3.451 14.041 1.00 87.62 109 ARG A C 1
ATOM 811 O O . ARG A 1 109 ? 4.331 -4.492 13.978 1.00 87.62 109 ARG A O 1
ATOM 818 N N . ALA A 1 110 ? 3.259 -2.937 15.193 1.00 88.56 110 ALA A N 1
ATOM 819 C CA . ALA A 1 110 ? 3.504 -3.578 16.482 1.00 88.56 110 ALA A CA 1
A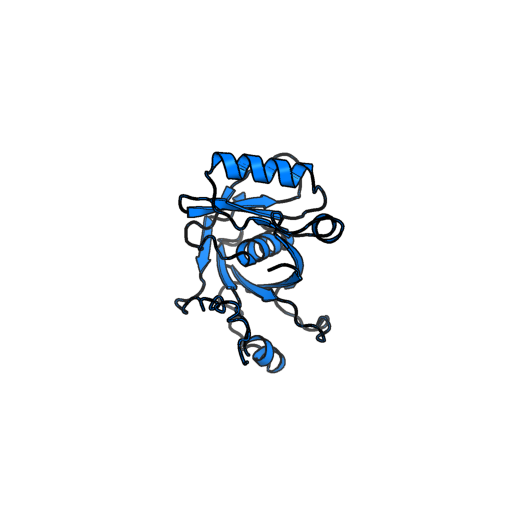TOM 820 C C . ALA A 1 110 ? 2.780 -4.929 16.611 1.00 88.56 110 ALA A C 1
ATOM 822 O O . ALA A 1 110 ? 3.306 -5.860 17.216 1.00 88.56 110 ALA A O 1
ATOM 823 N N . ARG A 1 111 ? 1.574 -5.047 16.044 1.00 91.06 111 ARG A N 1
ATOM 824 C CA . ARG A 1 111 ? 0.748 -6.262 16.130 1.00 91.06 111 ARG A CA 1
ATOM 825 C C . ARG A 1 111 ? 1.074 -7.301 15.061 1.00 91.06 111 ARG A C 1
ATOM 827 O O . ARG A 1 111 ? 0.804 -8.477 15.280 1.00 91.06 111 ARG A O 1
ATOM 834 N N . GLN A 1 112 ? 1.599 -6.876 13.914 1.00 91.38 112 GLN A N 1
ATOM 835 C CA . GLN A 1 112 ? 1.831 -7.712 12.736 1.00 91.38 112 GLN A CA 1
ATOM 836 C C . GLN A 1 112 ? 3.285 -7.556 12.259 1.00 91.38 112 GLN A C 1
ATOM 838 O O . GLN A 1 112 ? 3.536 -6.962 11.211 1.00 91.38 112 GLN A O 1
ATOM 843 N N . PRO A 1 113 ? 4.273 -8.076 13.013 1.00 84.69 113 PRO A N 1
ATOM 844 C CA . PRO A 1 113 ? 5.689 -7.899 12.678 1.00 84.69 113 PRO A CA 1
ATOM 845 C C . PRO A 1 113 ? 6.084 -8.562 11.349 1.00 84.69 113 PRO A C 1
ATOM 847 O O . PRO A 1 113 ? 7.023 -8.103 10.701 1.00 84.69 113 PRO A O 1
ATOM 850 N N . ALA A 1 114 ? 5.349 -9.602 10.937 1.00 86.94 114 ALA A N 1
ATOM 851 C CA . ALA A 1 114 ? 5.539 -10.305 9.670 1.00 86.94 114 ALA A CA 1
ATOM 852 C C . ALA A 1 114 ? 5.019 -9.528 8.445 1.00 86.94 114 ALA A C 1
ATOM 854 O O . ALA A 1 114 ? 5.377 -9.869 7.326 1.00 86.94 114 ALA A O 1
ATOM 855 N N . CYS A 1 115 ? 4.209 -8.482 8.644 1.00 90.62 115 CYS A N 1
ATOM 856 C CA . CYS A 1 115 ? 3.711 -7.647 7.555 1.00 90.62 115 CYS A CA 1
ATOM 857 C C . CYS A 1 115 ? 4.873 -6.880 6.902 1.00 90.62 115 CYS A C 1
ATOM 859 O O . CYS A 1 115 ? 5.522 -6.054 7.556 1.00 90.62 115 CYS A O 1
ATOM 861 N N . GLY A 1 116 ? 5.098 -7.125 5.611 1.00 90.19 116 GLY A N 1
ATOM 862 C CA . GLY A 1 116 ? 6.110 -6.473 4.782 1.00 90.19 116 GLY A CA 1
ATOM 863 C C . GLY A 1 116 ? 5.779 -5.020 4.443 1.00 90.19 116 GLY A C 1
ATOM 864 O O . GLY A 1 116 ? 6.689 -4.196 4.365 1.00 90.19 116 GLY A O 1
ATOM 865 N N . LEU A 1 117 ? 4.497 -4.661 4.317 1.00 93.50 117 LEU A N 1
ATOM 866 C CA . LEU A 1 117 ? 4.075 -3.268 4.131 1.00 93.50 117 LEU A CA 1
ATOM 867 C C . LEU A 1 117 ? 2.673 -3.000 4.683 1.00 93.50 117 LEU A C 1
ATOM 869 O O . LEU A 1 117 ? 1.740 -3.749 4.409 1.00 93.50 117 LEU A O 1
ATOM 873 N N . ALA A 1 118 ? 2.507 -1.891 5.406 1.00 93.69 118 ALA A N 1
ATOM 874 C CA . ALA A 1 118 ? 1.197 -1.399 5.815 1.00 93.69 118 ALA A CA 1
ATOM 875 C C . ALA A 1 118 ? 0.890 -0.032 5.191 1.00 93.69 118 ALA A C 1
ATOM 877 O O . ALA A 1 118 ? 1.769 0.827 5.155 1.00 93.69 118 ALA A O 1
ATOM 878 N N . ALA A 1 119 ? -0.347 0.187 4.734 1.00 94.00 119 ALA A N 1
ATOM 879 C CA . ALA A 1 119 ? -0.764 1.453 4.127 1.00 94.00 119 ALA A CA 1
ATOM 880 C C . ALA A 1 119 ? -2.159 1.926 4.570 1.00 94.00 119 ALA A C 1
ATOM 882 O O . ALA A 1 119 ? -3.057 1.129 4.847 1.00 94.00 119 ALA A O 1
ATOM 883 N N . ALA A 1 120 ? -2.361 3.242 4.628 1.00 93.44 120 ALA A N 1
ATOM 884 C CA . ALA A 1 120 ? -3.616 3.858 5.041 1.00 93.44 120 ALA A CA 1
ATOM 885 C C . ALA A 1 120 ? -3.933 5.135 4.250 1.00 93.44 120 ALA A C 1
ATOM 887 O O . ALA A 1 120 ? -3.051 5.983 4.124 1.00 93.44 120 ALA A O 1
ATOM 888 N N . PRO A 1 121 ? -5.186 5.331 3.803 1.00 92.12 121 PRO A N 1
ATOM 889 C CA . PRO A 1 121 ? -5.592 6.579 3.176 1.00 92.12 121 PRO A CA 1
ATOM 890 C C . PRO A 1 121 ? -5.701 7.710 4.208 1.00 92.12 121 PRO A C 1
ATOM 892 O O . PRO A 1 121 ? -6.149 7.498 5.344 1.00 92.12 121 PRO A O 1
ATOM 895 N N . VAL A 1 122 ? -5.335 8.925 3.801 1.00 89.38 122 VAL A N 1
ATOM 896 C CA . VAL A 1 122 ? -5.455 10.141 4.619 1.00 89.38 122 VAL A CA 1
ATOM 897 C C . VAL A 1 122 ? -6.656 10.965 4.152 1.00 89.38 122 VAL A C 1
ATOM 899 O O . VAL A 1 122 ? -6.949 11.041 2.963 1.00 89.38 122 VAL A O 1
ATOM 902 N N . ALA A 1 123 ? -7.393 11.549 5.098 1.00 87.56 123 ALA A N 1
ATOM 903 C CA . ALA A 1 123 ? -8.627 12.294 4.835 1.00 87.56 123 ALA A CA 1
ATOM 904 C C . ALA A 1 123 ? -8.414 13.505 3.911 1.00 87.56 123 ALA A C 1
ATOM 906 O O . ALA A 1 123 ? -9.253 13.760 3.053 1.00 87.56 123 ALA A O 1
ATOM 907 N N . ASP A 1 124 ? -7.274 14.184 4.043 1.00 80.31 124 ASP A N 1
ATOM 908 C CA . ASP A 1 124 ? -6.897 15.341 3.219 1.00 80.31 124 ASP A CA 1
ATOM 909 C C . ASP A 1 124 ? -6.258 14.935 1.874 1.00 80.31 124 ASP A C 1
ATOM 911 O O . ASP A 1 124 ? -5.761 15.781 1.133 1.00 80.31 124 ASP A O 1
ATOM 915 N N . GLY A 1 125 ? -6.283 13.637 1.552 1.00 78.19 125 GLY A N 1
ATOM 916 C CA . GLY A 1 125 ? -5.771 13.067 0.311 1.00 78.19 125 GLY A CA 1
ATOM 917 C C . GLY A 1 125 ? -4.512 12.221 0.491 1.00 78.19 125 GLY A C 1
ATOM 918 O O . GLY A 1 125 ? -3.756 12.358 1.451 1.00 78.19 125 GLY A O 1
ATOM 919 N N . GLY A 1 126 ? -4.287 11.336 -0.477 1.00 84.75 126 GLY A N 1
ATOM 920 C CA . GLY A 1 126 ? -3.126 10.456 -0.524 1.00 84.75 126 GLY A CA 1
ATOM 921 C C . GLY A 1 126 ? -3.138 9.306 0.474 1.00 84.75 126 GLY A C 1
ATOM 922 O O . GLY A 1 126 ? -4.145 8.984 1.113 1.00 84.75 126 GLY A O 1
ATOM 923 N N . TRP A 1 127 ? -1.982 8.658 0.568 1.00 89.38 127 TRP A N 1
ATOM 924 C CA . TRP A 1 127 ? -1.769 7.450 1.345 1.00 89.38 127 TRP A CA 1
ATOM 925 C C . TRP A 1 127 ? -0.502 7.576 2.182 1.00 89.38 127 TRP A C 1
ATOM 927 O O . TRP A 1 127 ? 0.520 8.075 1.734 1.00 89.38 127 TRP A O 1
ATOM 937 N N . LEU A 1 128 ? -0.545 7.081 3.407 1.00 90.31 128 LEU A N 1
ATOM 938 C CA . LEU A 1 128 ? 0.654 6.826 4.193 1.00 90.31 128 LEU A CA 1
ATOM 939 C C . LEU A 1 128 ? 1.010 5.358 4.077 1.00 90.31 128 LEU A C 1
ATOM 941 O O . LEU A 1 128 ? 0.121 4.510 4.163 1.00 90.31 128 LEU A O 1
ATOM 945 N N . ALA A 1 129 ? 2.297 5.061 3.956 1.00 91.00 129 ALA A N 1
ATOM 946 C CA . ALA A 1 129 ? 2.794 3.696 3.987 1.00 91.00 129 ALA A CA 1
ATOM 947 C C . ALA A 1 129 ? 3.999 3.557 4.919 1.00 91.00 129 ALA A C 1
ATOM 949 O O . ALA A 1 129 ? 4.754 4.505 5.139 1.00 91.00 129 ALA A O 1
ATOM 950 N N . VAL A 1 130 ? 4.168 2.356 5.465 1.00 88.81 130 VAL A N 1
ATOM 951 C CA . VAL A 1 130 ? 5.337 1.949 6.244 1.00 88.81 130 VAL A CA 1
ATOM 952 C C . VAL A 1 130 ? 5.765 0.554 5.800 1.00 88.81 130 VAL A C 1
ATOM 954 O O . VAL A 1 130 ? 4.934 -0.350 5.701 1.00 88.81 130 VAL A O 1
ATOM 957 N N . SER A 1 131 ? 7.055 0.372 5.521 1.00 87.44 131 SER A N 1
ATOM 958 C CA . SER A 1 131 ? 7.623 -0.926 5.150 1.00 87.44 131 SER A CA 1
ATOM 959 C C . SER A 1 131 ? 8.197 -1.670 6.360 1.00 87.44 131 SER A C 1
ATOM 961 O O . SER A 1 131 ? 8.517 -1.098 7.406 1.00 87.44 131 SER A O 1
ATOM 963 N N . GLY A 1 132 ? 8.280 -2.992 6.229 1.00 68.50 132 GLY A N 1
ATOM 964 C CA . GLY A 1 132 ? 8.578 -3.926 7.304 1.00 68.50 132 GLY A CA 1
ATOM 965 C C . GLY A 1 132 ? 10.064 -4.185 7.568 1.00 68.50 132 GLY A C 1
ATOM 966 O O . GLY A 1 132 ? 10.400 -4.982 8.445 1.00 68.50 132 GLY A O 1
ATOM 967 N N . SER A 1 133 ? 10.970 -3.516 6.859 1.00 57.03 133 SER A N 1
ATOM 968 C CA . SER A 1 133 ? 12.411 -3.731 7.001 1.00 57.03 133 SER A CA 1
ATOM 969 C C . SER A 1 133 ? 13.068 -2.605 7.812 1.00 57.03 133 SER A C 1
ATOM 971 O O . SER A 1 133 ? 13.420 -1.555 7.291 1.00 57.03 133 SER A O 1
ATOM 973 N N . THR A 1 134 ? 13.280 -2.889 9.102 1.00 46.44 134 THR A N 1
ATOM 974 C CA . THR A 1 134 ? 14.238 -2.263 10.045 1.00 46.44 134 THR A CA 1
ATOM 975 C C . THR A 1 134 ? 13.924 -0.908 10.710 1.00 46.44 134 THR A C 1
ATOM 977 O O . THR A 1 134 ? 13.082 -0.117 10.295 1.00 46.44 134 THR A O 1
ATOM 980 N N . ARG A 1 135 ? 14.556 -0.726 11.885 1.00 43.78 135 ARG A N 1
ATOM 981 C CA . ARG A 1 135 ? 14.405 0.405 12.816 1.00 43.78 135 ARG A CA 1
ATOM 982 C C . ARG A 1 135 ? 14.623 1.727 12.084 1.00 43.78 135 ARG A C 1
ATOM 984 O O . ARG A 1 135 ? 15.650 1.899 11.444 1.00 43.78 135 ARG A O 1
ATOM 991 N N . GLY A 1 136 ? 13.692 2.661 12.258 1.00 45.84 136 GLY A N 1
ATOM 992 C CA . GLY A 1 136 ? 13.730 3.956 11.576 1.00 45.84 136 GLY A CA 1
ATOM 993 C C . GLY A 1 136 ? 12.781 4.063 10.386 1.00 45.84 136 GLY A C 1
ATOM 994 O O . GLY A 1 136 ? 12.897 5.029 9.646 1.00 45.84 136 GLY A O 1
ATOM 995 N N . ALA A 1 137 ? 11.846 3.116 10.219 1.00 53.78 137 ALA A N 1
ATOM 996 C CA . ALA A 1 137 ? 10.794 3.185 9.209 1.00 53.78 137 ALA A CA 1
ATOM 997 C C . ALA A 1 137 ? 10.062 4.537 9.270 1.00 53.78 137 ALA A C 1
ATOM 999 O O . ALA A 1 137 ? 9.242 4.796 10.157 1.00 53.78 137 ALA A O 1
ATOM 1000 N N . THR A 1 138 ? 10.400 5.418 8.336 1.00 55.81 138 THR A N 1
ATOM 1001 C CA . THR A 1 138 ? 9.761 6.711 8.155 1.00 55.81 138 THR A CA 1
ATOM 1002 C C . THR A 1 138 ? 8.428 6.479 7.458 1.00 55.81 138 THR A C 1
ATOM 1004 O O . THR A 1 138 ? 8.347 5.833 6.416 1.00 55.81 138 THR A O 1
ATOM 1007 N N . SER A 1 139 ? 7.346 6.957 8.074 1.00 60.09 139 SER A N 1
ATOM 1008 C CA . SER A 1 139 ? 6.048 7.012 7.404 1.00 60.09 139 SER A CA 1
ATOM 1009 C C . SER A 1 139 ? 6.095 8.160 6.403 1.00 60.09 139 SER A C 1
ATOM 1011 O O . SER A 1 139 ? 6.106 9.321 6.810 1.00 60.09 139 SER A O 1
ATOM 1013 N N . THR A 1 140 ? 6.145 7.844 5.115 1.00 63.44 140 THR A N 1
ATOM 1014 C CA . THR A 1 140 ? 6.118 8.848 4.046 1.00 63.44 140 THR A CA 1
ATOM 1015 C C . THR A 1 140 ? 4.681 9.006 3.557 1.00 63.44 140 THR A C 1
ATOM 1017 O O . THR A 1 140 ? 3.985 8.010 3.332 1.00 63.44 140 THR A O 1
ATOM 1020 N N . VAL A 1 141 ? 4.210 10.250 3.418 1.00 60.66 141 VAL A N 1
ATOM 1021 C CA . VAL A 1 141 ? 2.977 10.528 2.667 1.00 60.66 141 VAL A CA 1
ATOM 1022 C C . VAL A 1 141 ? 3.316 10.335 1.199 1.00 60.66 141 VAL A C 1
ATOM 1024 O O . VAL A 1 141 ? 4.125 11.069 0.644 1.00 60.66 141 VAL A O 1
ATOM 1027 N N . LEU A 1 142 ? 2.703 9.337 0.586 1.00 64.31 142 LEU A N 1
ATOM 1028 C CA . LEU A 1 142 ? 2.857 9.000 -0.816 1.00 64.31 142 LEU A CA 1
ATOM 1029 C C . LEU A 1 142 ? 1.522 9.219 -1.538 1.00 64.31 142 LEU A C 1
ATOM 1031 O O . LEU A 1 142 ? 0.440 9.161 -0.951 1.00 64.31 142 LEU A O 1
ATOM 1035 N N . ALA A 1 143 ? 1.597 9.430 -2.8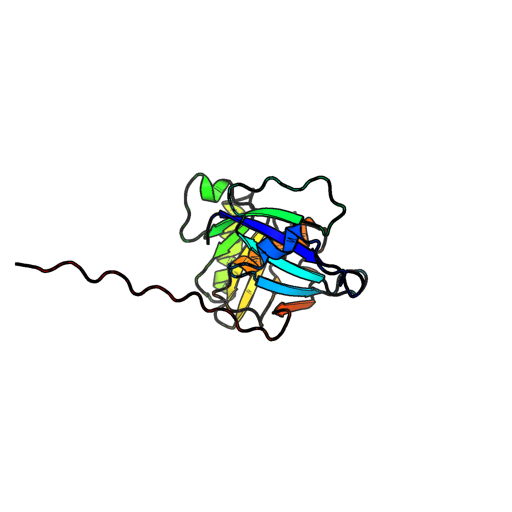50 1.00 62.41 143 ALA A N 1
ATOM 1036 C CA . ALA A 1 143 ? 0.458 9.256 -3.750 1.00 62.41 143 ALA A CA 1
ATOM 1037 C C . ALA A 1 143 ? -0.772 10.155 -3.498 1.00 62.41 143 ALA A C 1
ATOM 1039 O O . ALA A 1 143 ? -1.900 9.668 -3.550 1.00 62.41 143 ALA A O 1
ATOM 1040 N N . ALA A 1 144 ? -0.595 11.468 -3.296 1.00 62.25 144 ALA A N 1
ATOM 1041 C CA . ALA A 1 144 ? -1.714 12.423 -3.178 1.00 62.25 144 ALA A CA 1
ATOM 1042 C C . ALA A 1 144 ? -2.742 12.324 -4.329 1.00 62.25 144 ALA A C 1
ATOM 1044 O O . ALA A 1 144 ? -3.922 12.609 -4.139 1.00 62.25 144 ALA A O 1
ATOM 1045 N N . ALA A 1 145 ? -2.299 11.881 -5.509 1.00 67.06 145 ALA A N 1
ATOM 1046 C CA . ALA A 1 145 ? -3.117 11.733 -6.709 1.00 67.06 145 ALA A CA 1
ATOM 1047 C C . ALA A 1 145 ? -3.877 10.394 -6.819 1.00 67.06 145 ALA A C 1
ATOM 1049 O O . ALA A 1 145 ? -4.598 10.200 -7.799 1.00 67.06 145 ALA A O 1
ATOM 1050 N N . VAL A 1 146 ? -3.718 9.456 -5.876 1.00 73.06 146 VAL A N 1
ATOM 1051 C CA . VAL A 1 146 ? -4.412 8.158 -5.919 1.00 73.06 146 VAL A CA 1
ATOM 1052 C C . VAL A 1 146 ? -5.600 8.154 -4.951 1.00 73.06 146 VAL A C 1
ATOM 1054 O O . VAL A 1 146 ? -5.410 8.415 -3.760 1.00 73.06 146 VAL A O 1
ATOM 1057 N N . PRO A 1 147 ? -6.818 7.832 -5.428 1.00 75.62 147 PRO A N 1
ATOM 1058 C CA . PRO A 1 147 ? -8.009 7.799 -4.591 1.00 75.62 147 PRO A CA 1
ATOM 1059 C C . PRO A 1 147 ? -7.882 6.893 -3.352 1.00 75.62 147 PRO A C 1
ATOM 1061 O O . PRO A 1 147 ? -7.207 5.856 -3.385 1.00 75.62 147 PRO A O 1
ATOM 1064 N N . PRO A 1 148 ? -8.540 7.253 -2.236 1.00 76.69 148 PRO A N 1
ATOM 1065 C CA . PRO A 1 148 ? -8.464 6.502 -0.985 1.00 76.69 148 PRO A CA 1
ATOM 1066 C C . PRO A 1 148 ? -9.179 5.142 -1.025 1.00 76.69 148 PRO A C 1
ATOM 1068 O O . PRO A 1 148 ? -9.017 4.327 -0.120 1.00 76.69 148 PRO A O 1
ATOM 1071 N N . ASP A 1 149 ? -9.979 4.880 -2.054 1.00 78.38 149 ASP A N 1
ATOM 1072 C CA . ASP A 1 149 ? -10.688 3.621 -2.271 1.00 78.38 149 ASP A CA 1
ATOM 1073 C C . ASP A 1 149 ? -9.880 2.603 -3.090 1.00 78.38 149 ASP A C 1
ATOM 1075 O O . ASP A 1 149 ? -10.414 1.549 -3.438 1.00 78.38 149 ASP A O 1
ATOM 1079 N N . GLN A 1 150 ? -8.590 2.868 -3.334 1.00 85.12 150 GLN A N 1
ATOM 1080 C CA . GLN A 1 150 ? -7.724 2.036 -4.165 1.00 85.12 150 GLN A CA 1
ATOM 1081 C C . GLN A 1 150 ? -6.747 1.153 -3.348 1.00 85.12 150 GLN A C 1
ATOM 1083 O O . GLN A 1 150 ? -5.562 1.470 -3.235 1.00 85.12 150 GLN A O 1
ATOM 1088 N N . PRO A 1 151 ? -7.176 -0.015 -2.818 1.00 83.88 151 PRO A N 1
ATOM 1089 C CA . PRO A 1 151 ? -6.340 -0.868 -1.962 1.00 83.88 151 PRO A CA 1
ATOM 1090 C C . PRO A 1 151 ? -5.145 -1.499 -2.688 1.00 83.88 151 PRO A C 1
ATOM 1092 O O . PRO A 1 151 ? -4.162 -1.872 -2.052 1.00 83.88 151 PRO A O 1
ATOM 1095 N N . LEU A 1 152 ? -5.202 -1.605 -4.021 1.00 89.44 152 LEU A N 1
ATOM 1096 C CA . LEU A 1 152 ? -4.095 -2.133 -4.825 1.00 89.44 152 LEU A CA 1
ATOM 1097 C C . LEU A 1 152 ? -2.857 -1.223 -4.796 1.00 89.44 152 LEU A C 1
ATOM 1099 O O . LEU A 1 152 ? -1.766 -1.704 -5.081 1.00 89.44 152 LEU A O 1
ATOM 1103 N N . LEU A 1 153 ? -2.988 0.045 -4.384 1.00 91.31 153 LEU A N 1
ATOM 1104 C CA . LEU A 1 153 ? -1.837 0.928 -4.188 1.00 91.31 153 LEU A CA 1
ATOM 1105 C C . LEU A 1 153 ? -0.840 0.341 -3.186 1.00 91.31 153 LEU A C 1
ATOM 1107 O O . LEU A 1 153 ? 0.359 0.347 -3.445 1.00 91.31 153 LEU A O 1
ATOM 1111 N N . ALA A 1 154 ? -1.327 -0.223 -2.078 1.00 92.31 154 ALA A N 1
ATOM 1112 C CA . ALA A 1 154 ? -0.465 -0.843 -1.076 1.00 92.31 154 ALA A CA 1
ATOM 1113 C C . ALA A 1 154 ? 0.350 -2.001 -1.675 1.00 92.31 154 ALA A C 1
ATOM 1115 O O . ALA A 1 154 ? 1.510 -2.194 -1.332 1.00 92.31 154 ALA A O 1
ATOM 1116 N N . SER A 1 155 ? -0.239 -2.737 -2.621 1.00 93.00 155 SER A N 1
ATOM 1117 C CA . SER A 1 155 ? 0.456 -3.811 -3.332 1.00 93.00 155 SER A CA 1
ATOM 1118 C C . SER A 1 155 ? 1.522 -3.273 -4.288 1.00 93.00 155 SER A C 1
ATOM 1120 O O . SER A 1 155 ? 2.617 -3.819 -4.324 1.00 93.00 155 SER A O 1
ATOM 1122 N N . CYS A 1 156 ? 1.256 -2.177 -5.006 1.00 92.12 156 CYS A N 1
ATOM 1123 C CA . CYS A 1 156 ? 2.274 -1.538 -5.848 1.00 92.12 156 CYS A CA 1
ATOM 1124 C C . CYS A 1 156 ? 3.477 -1.047 -5.030 1.00 92.12 156 CYS A C 1
ATOM 1126 O O . CYS A 1 156 ? 4.620 -1.259 -5.428 1.00 92.12 156 CYS A O 1
ATOM 1128 N N . LEU A 1 157 ? 3.223 -0.435 -3.868 1.00 92.06 157 LEU A N 1
ATOM 1129 C CA . LEU A 1 157 ? 4.282 0.008 -2.958 1.00 92.06 157 LEU A CA 1
ATOM 1130 C C . LEU A 1 157 ? 5.071 -1.169 -2.371 1.00 92.06 157 LEU A C 1
ATOM 1132 O O . LEU A 1 157 ? 6.272 -1.051 -2.152 1.00 92.06 157 LEU A O 1
ATOM 1136 N N . HIS A 1 158 ? 4.412 -2.302 -2.114 1.00 92.25 158 HIS A N 1
ATOM 1137 C CA . HIS A 1 158 ? 5.085 -3.510 -1.643 1.00 92.25 158 HIS A CA 1
ATOM 1138 C C . HIS A 1 158 ? 6.056 -4.044 -2.696 1.00 92.25 158 HIS A C 1
ATOM 1140 O O . HIS A 1 158 ? 7.230 -4.227 -2.389 1.00 92.25 158 HIS A O 1
ATOM 1146 N N . ALA A 1 159 ? 5.601 -4.177 -3.943 1.00 90.44 159 ALA A N 1
ATOM 1147 C CA . ALA A 1 159 ? 6.438 -4.626 -5.049 1.00 90.44 159 ALA A CA 1
ATOM 1148 C C . ALA A 1 159 ? 7.649 -3.707 -5.273 1.00 90.44 159 ALA A C 1
ATOM 1150 O O . ALA A 1 159 ? 8.756 -4.192 -5.485 1.00 90.44 159 ALA A O 1
ATOM 1151 N N . TRP A 1 160 ? 7.466 -2.385 -5.153 1.00 89.06 160 TRP A N 1
ATOM 1152 C CA . TRP A 1 160 ? 8.567 -1.414 -5.189 1.00 89.06 160 TRP A CA 1
ATOM 1153 C C . TRP A 1 160 ? 9.642 -1.728 -4.138 1.00 89.06 160 TRP A C 1
ATOM 1155 O O . TRP A 1 160 ? 10.823 -1.828 -4.464 1.00 89.06 160 TRP A O 1
ATOM 1165 N N . VAL A 1 161 ? 9.228 -1.964 -2.889 1.00 89.31 161 VAL A N 1
ATOM 1166 C CA . VAL A 1 161 ? 10.144 -2.305 -1.787 1.00 89.31 161 VAL A CA 1
ATOM 1167 C C . VAL A 1 161 ? 10.798 -3.676 -1.982 1.00 89.31 161 VAL A C 1
ATOM 1169 O O . VAL A 1 161 ? 11.992 -3.821 -1.725 1.00 89.31 161 VAL A O 1
ATOM 1172 N N . VAL A 1 162 ? 10.054 -4.681 -2.452 1.00 88.56 162 VAL A N 1
ATOM 1173 C CA . VAL A 1 162 ? 10.578 -6.033 -2.732 1.00 88.56 162 VAL A CA 1
ATOM 1174 C C . VAL A 1 162 ? 11.634 -6.011 -3.838 1.00 88.56 162 VAL A C 1
ATOM 1176 O O . VAL A 1 162 ? 12.611 -6.754 -3.764 1.00 88.56 162 VAL A O 1
ATOM 1179 N N . CYS A 1 163 ? 11.497 -5.117 -4.818 1.00 84.38 163 CYS A N 1
ATOM 1180 C CA . CYS A 1 163 ? 12.506 -4.891 -5.852 1.00 84.38 163 CYS A CA 1
ATOM 1181 C C . CYS A 1 163 ? 13.737 -4.103 -5.369 1.00 84.38 163 CYS A C 1
ATOM 1183 O O . CYS A 1 163 ? 14.632 -3.835 -6.166 1.00 84.38 163 CYS A O 1
ATOM 1185 N N . GLY A 1 164 ? 13.820 -3.779 -4.075 1.00 85.12 164 GLY A N 1
ATOM 1186 C CA . GLY A 1 164 ? 14.987 -3.152 -3.455 1.00 85.12 164 GLY A CA 1
ATOM 1187 C C . GLY A 1 164 ? 14.960 -1.626 -3.440 1.00 85.12 164 GLY A C 1
ATOM 1188 O O . GLY A 1 164 ? 15.931 -1.020 -2.994 1.00 85.12 164 GLY A O 1
ATOM 1189 N N . TYR A 1 165 ? 13.869 -0.999 -3.884 1.00 84.69 165 TYR A N 1
ATOM 1190 C CA . TYR A 1 165 ? 13.738 0.455 -3.882 1.00 84.69 165 TYR A CA 1
ATOM 1191 C C . TYR A 1 165 ? 13.205 0.986 -2.542 1.00 84.69 165 TYR A C 1
ATOM 1193 O O . TYR A 1 165 ? 12.404 0.338 -1.859 1.00 84.69 165 TYR A O 1
ATOM 1201 N N . SER A 1 166 ? 13.608 2.199 -2.156 1.00 84.62 166 SER A N 1
ATOM 1202 C CA . SER A 1 166 ? 13.125 2.829 -0.924 1.00 84.62 166 SER A CA 1
ATOM 1203 C C . SER A 1 166 ? 11.809 3.578 -1.135 1.00 84.62 166 SER A C 1
ATOM 1205 O O . SER A 1 166 ? 11.611 4.256 -2.141 1.00 84.62 166 SER A O 1
ATOM 1207 N N . LEU A 1 167 ? 10.916 3.550 -0.138 1.00 85.31 167 LEU A N 1
ATOM 1208 C CA . LEU A 1 167 ? 9.749 4.446 -0.110 1.00 85.31 167 LEU A CA 1
ATOM 1209 C C . LEU A 1 167 ? 10.144 5.914 0.115 1.00 85.31 167 LEU A C 1
ATOM 1211 O O . LEU A 1 167 ? 9.358 6.804 -0.190 1.00 85.31 167 LEU A O 1
ATOM 1215 N N . ALA A 1 168 ? 11.325 6.173 0.686 1.00 81.62 168 ALA A N 1
ATOM 1216 C CA . ALA A 1 168 ? 11.814 7.530 0.931 1.00 81.62 168 ALA A CA 1
ATOM 1217 C C . ALA A 1 168 ? 12.363 8.205 -0.337 1.00 81.62 168 ALA A C 1
ATOM 1219 O O . ALA A 1 168 ? 12.443 9.427 -0.379 1.00 81.62 168 ALA A O 1
ATOM 1220 N N . GLU A 1 169 ? 12.728 7.413 -1.345 1.00 77.94 169 GLU A N 1
ATOM 1221 C CA . GLU A 1 169 ? 13.238 7.880 -2.643 1.00 77.94 169 GLU A CA 1
ATOM 1222 C C . GLU A 1 169 ? 12.106 8.123 -3.650 1.00 77.94 169 GLU A C 1
ATOM 1224 O O . GLU A 1 169 ? 12.336 8.640 -4.735 1.00 77.94 169 GLU A O 1
ATOM 1229 N N . LEU A 1 170 ? 10.873 7.750 -3.298 1.00 82.44 170 LEU A N 1
ATOM 1230 C CA . LEU A 1 170 ? 9.732 7.824 -4.195 1.00 82.44 170 LEU A CA 1
ATOM 1231 C C . LEU A 1 170 ? 9.184 9.256 -4.253 1.00 82.44 170 LEU A C 1
ATOM 1233 O O . LEU A 1 170 ? 8.503 9.706 -3.330 1.00 82.44 170 LEU A O 1
ATOM 1237 N N . GLU A 1 171 ? 9.455 9.960 -5.350 1.00 83.69 171 GLU A N 1
ATOM 1238 C CA . GLU A 1 171 ? 9.015 11.346 -5.543 1.00 83.69 171 GLU A CA 1
ATOM 1239 C C . GLU A 1 171 ? 7.553 11.433 -5.990 1.00 83.69 171 GLU A C 1
ATOM 1241 O O . GLU A 1 171 ? 6.807 12.309 -5.540 1.00 83.69 171 GLU A O 1
ATOM 1246 N N . HIS A 1 172 ? 7.099 10.504 -6.837 1.00 82.00 172 HIS A N 1
ATOM 1247 C CA . HIS A 1 172 ? 5.708 10.464 -7.280 1.00 82.00 172 HIS A CA 1
ATOM 1248 C C . HIS A 1 172 ? 5.118 9.065 -7.372 1.00 82.00 172 HIS A C 1
ATOM 1250 O O . HIS A 1 172 ? 5.774 8.070 -7.667 1.00 82.00 172 HIS A O 1
ATOM 1256 N N . VAL A 1 173 ? 3.798 9.034 -7.187 1.00 87.56 173 VAL A N 1
ATOM 1257 C CA . VAL A 1 173 ? 2.925 7.900 -7.485 1.00 87.56 173 VAL A CA 1
ATOM 1258 C C . VAL A 1 173 ? 1.656 8.461 -8.106 1.00 87.56 173 VAL A C 1
ATOM 1260 O O . VAL A 1 173 ? 0.927 9.225 -7.467 1.00 87.56 173 VAL A O 1
ATOM 1263 N N . ARG A 1 174 ? 1.390 8.103 -9.359 1.00 85.12 174 ARG A N 1
ATOM 1264 C CA . ARG A 1 174 ? 0.250 8.627 -10.124 1.00 85.12 174 ARG A CA 1
ATOM 1265 C C . ARG A 1 174 ? -0.343 7.556 -11.034 1.00 85.12 174 ARG A C 1
ATOM 1267 O O . ARG A 1 174 ? 0.399 6.679 -11.471 1.00 85.12 174 ARG A O 1
ATOM 1274 N N . PRO A 1 175 ? -1.643 7.612 -11.363 1.00 83.25 175 PRO A N 1
ATOM 1275 C CA . PRO A 1 175 ? -2.226 6.714 -12.357 1.00 83.25 175 PRO A CA 1
ATOM 1276 C C . PRO A 1 175 ? -1.457 6.761 -13.688 1.00 83.25 175 PRO A C 1
ATOM 1278 O O . PRO A 1 175 ? -1.169 7.841 -14.208 1.00 83.25 175 PRO A O 1
ATOM 1281 N N . ALA A 1 176 ? -1.112 5.595 -14.236 1.00 76.25 176 ALA A N 1
ATOM 1282 C CA . ALA A 1 176 ? -0.447 5.481 -15.530 1.00 76.25 176 ALA A CA 1
ATOM 1283 C C . ALA A 1 176 ? -1.493 5.416 -16.659 1.00 76.25 176 ALA A C 1
ATOM 1285 O O . ALA A 1 176 ? -2.169 4.403 -16.838 1.00 76.25 176 ALA A O 1
ATOM 1286 N N . GLY A 1 177 ? -1.605 6.503 -17.431 1.00 64.31 177 GLY A N 1
ATOM 1287 C CA . GLY A 1 177 ? -2.533 6.642 -18.561 1.00 64.31 177 GLY A CA 1
ATOM 1288 C C . GLY A 1 177 ? -3.912 7.186 -18.161 1.00 64.31 177 GLY A C 1
ATOM 1289 O O . GLY A 1 177 ? -4.486 6.784 -17.157 1.00 64.31 177 GLY A O 1
ATOM 1290 N N . GLY A 1 178 ? -4.469 8.103 -18.963 1.00 43.91 178 GLY A N 1
ATOM 1291 C CA . GLY A 1 178 ? -5.795 8.720 -18.771 1.00 43.91 178 GLY A CA 1
ATOM 1292 C C . GLY A 1 178 ? -6.985 7.786 -19.044 1.00 43.91 178 GLY A C 1
ATOM 1293 O O . GLY A 1 178 ? -7.979 8.203 -19.631 1.00 43.91 178 GLY A O 1
ATOM 1294 N N . GLY A 1 179 ? -6.867 6.509 -18.679 1.00 37.31 179 GLY A N 1
ATOM 1295 C CA . GLY A 1 179 ? -7.921 5.511 -18.795 1.00 37.31 179 GLY A CA 1
ATOM 1296 C C . GLY A 1 179 ? -8.776 5.509 -17.536 1.00 37.31 179 GLY A C 1
ATOM 1297 O O . GLY A 1 179 ? -8.280 5.231 -16.450 1.00 37.31 179 GLY A O 1
ATOM 1298 N N . VAL A 1 180 ? -10.050 5.851 -17.714 1.00 36.75 180 VAL A N 1
ATOM 1299 C CA . VAL A 1 180 ? -11.131 5.863 -16.722 1.00 36.75 180 VAL A CA 1
ATOM 1300 C C . VAL A 1 180 ? -10.945 4.778 -15.660 1.00 36.75 180 VAL A C 1
ATOM 1302 O O . VAL A 1 180 ? -10.924 3.588 -15.974 1.00 36.75 180 VAL A O 1
ATOM 1305 N N . MET A 1 181 ? -10.862 5.199 -14.395 1.00 39.62 181 MET A N 1
ATOM 1306 C CA . MET A 1 181 ? -11.068 4.307 -13.262 1.00 39.62 181 MET A CA 1
ATOM 1307 C C . MET A 1 181 ? -12.411 3.613 -13.457 1.00 39.62 181 MET A C 1
ATOM 1309 O O . MET A 1 181 ? -13.459 4.252 -13.366 1.00 39.62 181 MET A O 1
ATOM 1313 N N . ALA A 1 182 ? -12.386 2.319 -13.771 1.00 35.88 182 ALA A N 1
ATOM 1314 C CA . ALA A 1 182 ? -13.584 1.506 -13.747 1.00 35.88 182 ALA A CA 1
ATOM 1315 C C . ALA A 1 182 ? -14.057 1.465 -12.291 1.00 35.88 182 ALA A C 1
ATOM 1317 O O . ALA A 1 182 ? -13.582 0.662 -11.489 1.00 35.88 182 ALA A O 1
ATOM 1318 N N . ALA A 1 183 ? -14.953 2.388 -11.943 1.00 31.53 183 ALA A N 1
ATOM 1319 C CA . ALA A 1 183 ? -15.728 2.321 -10.725 1.00 31.53 183 ALA A CA 1
ATOM 1320 C C . ALA A 1 183 ? -16.408 0.953 -10.726 1.00 31.53 183 ALA A C 1
ATOM 1322 O O . ALA A 1 183 ? -17.275 0.683 -11.556 1.00 31.53 183 ALA A O 1
ATOM 1323 N N . VAL A 1 184 ? -15.974 0.069 -9.830 1.00 31.16 184 VAL A N 1
ATOM 1324 C CA . VAL A 1 184 ? -16.694 -1.168 -9.547 1.00 31.16 184 VAL A CA 1
ATOM 1325 C C . VAL A 1 184 ? -18.074 -0.731 -9.057 1.00 31.16 184 VAL A C 1
ATOM 1327 O O . VAL A 1 184 ? -18.146 -0.089 -8.004 1.00 31.16 184 VAL A O 1
ATOM 1330 N N . PRO A 1 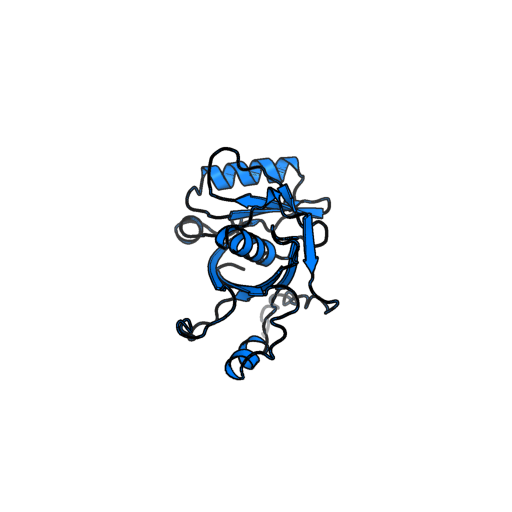185 ? -19.176 -1.015 -9.775 1.00 28.03 185 PRO A N 1
ATOM 1331 C CA . PRO A 1 185 ? -20.488 -0.684 -9.261 1.00 28.03 185 PRO A CA 1
ATOM 1332 C C . PRO A 1 185 ? -20.690 -1.518 -7.998 1.00 28.03 185 PRO A C 1
ATOM 1334 O O . PRO A 1 185 ? -20.681 -2.750 -8.043 1.00 28.03 185 PRO A O 1
ATOM 1337 N N . LEU A 1 186 ? -20.858 -0.850 -6.857 1.00 32.12 186 LEU A N 1
ATOM 1338 C CA . LEU A 1 186 ? -21.469 -1.466 -5.688 1.00 32.12 186 LEU A CA 1
ATOM 1339 C C . LEU A 1 186 ? -22.855 -1.935 -6.131 1.00 32.12 186 LEU A C 1
ATOM 1341 O O . LEU A 1 186 ? -23.750 -1.120 -6.347 1.00 32.12 186 LEU A O 1
ATOM 1345 N N . ALA A 1 187 ? -23.013 -3.244 -6.324 1.00 31.27 187 ALA A N 1
ATOM 1346 C CA . ALA A 1 187 ? -24.312 -3.836 -6.586 1.00 31.27 187 ALA A CA 1
ATOM 1347 C C . ALA A 1 187 ? -25.288 -3.387 -5.480 1.00 31.27 187 ALA A C 1
ATOM 1349 O O . ALA A 1 187 ? -24.970 -3.558 -4.296 1.00 31.27 187 ALA A O 1
ATOM 1350 N N . PRO A 1 188 ? -26.456 -2.810 -5.813 1.00 32.66 188 PRO A N 1
ATOM 1351 C CA . PRO A 1 188 ? -27.462 -2.524 -4.808 1.00 32.66 188 PRO A CA 1
ATOM 1352 C C . PRO A 1 188 ? -27.966 -3.852 -4.243 1.00 32.66 188 PRO A C 1
ATOM 1354 O O . PRO A 1 188 ? -28.445 -4.731 -4.961 1.00 32.66 188 PRO A O 1
ATOM 1357 N N . GLY A 1 189 ? -27.794 -4.008 -2.934 1.00 34.34 189 GLY A N 1
ATOM 1358 C CA . GLY A 1 189 ? -28.226 -5.181 -2.198 1.00 34.34 189 GLY A CA 1
ATOM 1359 C C . GLY A 1 189 ? -29.738 -5.396 -2.273 1.00 34.34 189 GLY A C 1
ATOM 1360 O O . GLY A 1 189 ? -30.526 -4.481 -2.068 1.00 34.34 189 GLY A O 1
ATOM 1361 N N . GLY A 1 190 ? -30.111 -6.653 -2.509 1.00 36.81 190 GLY A N 1
ATOM 1362 C CA . GLY A 1 190 ? -31.178 -7.353 -1.793 1.00 36.81 190 GLY A CA 1
ATOM 1363 C C . GLY A 1 190 ? -32.543 -6.671 -1.677 1.00 36.81 190 GLY A C 1
ATOM 1364 O O . GLY A 1 190 ? -32.921 -6.221 -0.597 1.00 36.81 190 GLY A O 1
ATOM 1365 N N . GLY A 1 191 ? -33.353 -6.762 -2.732 1.00 31.84 191 GLY A N 1
ATOM 1366 C CA . GLY A 1 191 ? -34.810 -6.788 -2.590 1.00 31.84 191 GLY A CA 1
ATOM 1367 C C . GLY A 1 191 ? -35.268 -8.180 -2.135 1.00 31.84 191 GLY A C 1
ATOM 1368 O O . GLY A 1 191 ? -35.068 -9.163 -2.843 1.00 31.84 191 GLY A O 1
ATOM 1369 N N . ARG A 1 192 ? -35.843 -8.272 -0.930 1.00 37.91 192 ARG A N 1
ATOM 1370 C CA . ARG A 1 192 ? -36.446 -9.489 -0.346 1.00 37.91 192 ARG A CA 1
ATOM 1371 C C . ARG A 1 192 ? -37.618 -10.034 -1.188 1.00 37.91 192 ARG A C 1
ATOM 1373 O O . ARG A 1 192 ? -38.299 -9.243 -1.837 1.00 37.91 192 ARG A O 1
ATOM 1380 N N . PRO A 1 193 ? -37.944 -11.339 -1.087 1.00 47.12 193 PRO A N 1
ATOM 1381 C CA . PRO A 1 193 ? -39.120 -11.909 -1.733 1.00 47.12 193 PRO A CA 1
ATOM 1382 C C . PRO A 1 193 ? -40.398 -11.503 -0.984 1.00 47.12 193 PRO A C 1
ATOM 1384 O O . PRO A 1 193 ? -40.455 -11.551 0.247 1.00 47.12 193 PRO A O 1
ATOM 1387 N N . ARG A 1 194 ? -41.440 -11.130 -1.731 1.00 42.56 194 ARG A N 1
ATOM 1388 C CA . ARG A 1 194 ? -42.833 -11.141 -1.271 1.00 42.56 194 ARG A CA 1
ATOM 1389 C C . ARG A 1 194 ? -43.703 -11.666 -2.407 1.00 42.56 194 ARG A C 1
ATOM 1391 O O . ARG A 1 194 ? -43.886 -10.979 -3.404 1.00 42.56 194 ARG A O 1
ATOM 1398 N N . GLY A 1 195 ? -44.227 -12.868 -2.230 1.00 50.75 195 GLY A N 1
ATOM 1399 C CA . GLY A 1 195 ? -45.336 -13.414 -2.998 1.00 50.75 195 GLY A CA 1
ATOM 1400 C C . GLY A 1 195 ? -46.194 -14.194 -2.016 1.00 50.75 195 GLY A C 1
ATOM 1401 O O . GLY A 1 195 ? -45.668 -15.074 -1.337 1.00 50.75 195 GLY A O 1
ATOM 1402 N N . TRP A 1 196 ? -47.433 -13.737 -1.866 1.00 45.28 196 TRP A N 1
ATOM 1403 C CA . TRP A 1 196 ? -48.508 -14.379 -1.116 1.00 45.28 196 TRP A CA 1
ATOM 1404 C C . TRP A 1 196 ? -48.988 -15.634 -1.840 1.00 45.28 196 TRP A C 1
ATOM 1406 O O . TRP A 1 196 ? -48.907 -15.633 -3.090 1.00 45.28 196 TRP A O 1
#